Protein AF-A0AAE0H9Y0-F1 (afdb_monomer)

pLDDT: mean 72.0, std 21.95, range [26.39, 96.5]

Radius of gyration: 36.56 Å; Cα contacts (8 Å, |Δi|>4): 270; chains: 1; bounding box: 81×113×84 Å

Secondary structure (DSSP, 8-state):
------------------------PPPP--SS-PPPPPSS---EEE--TT--TT-EEEEEE-TTT--EEEEEEETTTEEEEEEEE---TTS---EEEE--S--TTS-S---EEEES---EEEEEEE-THHHHHHHHHHTTSTTSSSS---------TT-GGGG---B-HHHHHHTS--TT-HHHHHHHH-HHHHHHHHHHHHHHEEEEEETTEEEEEE-HHHHHHHHHHHHHHHHHTTTSS--HHHHIIIIITTSS----------S---------------------------HHHHHHHHHHHHHHHHHHHHHHSS-HHHHHHHTS--TTPPPGGGTSSPP-

Sequence (344 aa):
MARTRAKGAATAASKDDKKSATTATKSSTSIYTLSTESDNPPKLFILPKSASPAARIVTLQHPRHNKPTRFLVCPEAGFFEFTTVSPPKSTPRSWLVQSTTPNQDHGNNQSTQITQSPALHLATPYDPLFLLLPALYNNTTTTTTDAQQEQEQEEPPHQQNQKRMFLSLEDHLDNTPDPSRHLAELLATSSSTRQLVEARLAAVCGAVQAGDERMYRVDEAKLLGALLAKARAVVGGGAGRLPESMEERFVRKELEAPVLGVRVARGSGAVVVVEGEGAAAVRSNDFSRKRGGDEEQDERAEKRRKQEAEEKAKKANMSRGVKNLMKVNTSGMKKMSDFFKKKA

Nearest PDB structures (foldseek):
  3puf-assembly6_Q  TM=6.726E-01  e=1.512E-05  Homo sapiens
  7p6f-assembly2_CCC-2  TM=4.759E-01  e=1.661E+00  Streptomyces griseus

InterPro domains:
  IPR019024 Ribonuclease H2 subunit B, wHTH domain [PF09468] (130-330)
  IPR040456 Ribonuclease H2 subunit B [PTHR13383] (21-249)
  IPR040456 Ribonuclease H2 subunit B [cd09270] (44-341)
  IPR041195 Rnh202, triple barrel domain [PF17745] (46-127)

Mean predicted aligned error: 19.81 Å

Structure (mmCIF, N/CA/C/O backbone):
data_AF-A0AAE0H9Y0-F1
#
_entry.id   AF-A0AAE0H9Y0-F1
#
loop_
_atom_site.group_PDB
_atom_site.id
_atom_site.type_symbol
_atom_site.label_atom_id
_atom_site.label_alt_id
_atom_site.label_comp_id
_atom_site.label_asym_id
_atom_site.label_entity_id
_atom_site.label_seq_id
_atom_site.pdbx_PDB_ins_code
_atom_site.Cartn_x
_atom_site.Cartn_y
_atom_site.Cartn_z
_atom_site.occupancy
_atom_site.B_iso_or_equiv
_atom_site.auth_seq_id
_atom_site.auth_comp_id
_atom_site.auth_asym_id
_atom_site.auth_atom_id
_atom_site.pdbx_PDB_model_num
ATOM 1 N N . MET A 1 1 ? 49.158 -29.859 56.901 1.00 35.19 1 MET A N 1
ATOM 2 C CA . MET A 1 1 ? 49.111 -29.154 55.603 1.00 35.19 1 MET A CA 1
ATOM 3 C C . MET A 1 1 ? 48.145 -29.886 54.671 1.00 35.19 1 MET A C 1
ATOM 5 O O . MET A 1 1 ? 48.095 -31.101 54.764 1.00 35.19 1 MET A O 1
ATOM 9 N N . ALA A 1 2 ? 47.382 -29.110 53.878 1.00 37.31 2 ALA A N 1
ATOM 10 C CA . ALA A 1 2 ? 46.565 -29.413 52.673 1.00 37.31 2 ALA A CA 1
ATOM 11 C C . ALA A 1 2 ? 45.705 -30.707 52.651 1.00 37.31 2 ALA A C 1
ATOM 13 O O . ALA A 1 2 ? 46.245 -31.799 52.607 1.00 37.31 2 ALA A O 1
ATOM 14 N N . ARG A 1 3 ? 44.362 -30.701 52.771 1.00 40.28 3 ARG A N 1
ATOM 15 C CA . ARG A 1 3 ? 43.266 -30.205 51.885 1.00 40.28 3 ARG A CA 1
ATOM 16 C C . ARG A 1 3 ? 43.331 -30.672 50.418 1.00 40.28 3 ARG A C 1
ATOM 18 O O . ARG A 1 3 ? 44.150 -30.163 49.670 1.00 40.28 3 ARG A O 1
ATOM 25 N N . THR A 1 4 ? 42.352 -31.482 49.992 1.00 35.97 4 THR A N 1
ATOM 26 C CA . THR A 1 4 ? 41.412 -31.209 48.872 1.00 35.97 4 THR A CA 1
ATOM 27 C C . THR A 1 4 ? 40.242 -32.214 48.864 1.00 35.97 4 THR A C 1
ATOM 29 O O . THR A 1 4 ? 40.284 -33.246 49.521 1.00 35.97 4 THR A O 1
ATOM 32 N N . ARG A 1 5 ? 39.140 -31.805 48.224 1.00 34.91 5 ARG A N 1
ATOM 33 C CA . ARG A 1 5 ? 37.723 -32.113 48.492 1.00 34.91 5 ARG A CA 1
ATOM 34 C C . ARG A 1 5 ? 37.119 -33.064 47.445 1.00 34.91 5 ARG A C 1
ATOM 36 O O . ARG A 1 5 ? 37.419 -32.936 46.264 1.00 34.91 5 ARG A O 1
ATOM 43 N N . ALA A 1 6 ? 36.212 -33.938 47.889 1.00 32.91 6 ALA A N 1
ATOM 44 C CA . ALA A 1 6 ? 35.419 -34.864 47.075 1.00 32.91 6 ALA A CA 1
ATOM 45 C C . ALA A 1 6 ? 34.236 -34.194 46.337 1.00 32.91 6 ALA A C 1
ATOM 47 O O . ALA A 1 6 ? 33.694 -33.178 46.781 1.00 32.91 6 ALA A O 1
ATOM 48 N N . LYS A 1 7 ? 33.835 -34.816 45.220 1.00 32.91 7 LYS A N 1
ATOM 49 C CA . LYS A 1 7 ? 32.749 -34.452 44.294 1.00 32.91 7 LYS A CA 1
ATOM 50 C C . LYS A 1 7 ? 31.663 -35.542 44.336 1.00 32.91 7 LYS A C 1
ATOM 52 O O . LYS A 1 7 ? 31.993 -36.713 44.212 1.00 32.91 7 LYS A O 1
ATOM 57 N N . GLY A 1 8 ? 30.395 -35.153 44.450 1.00 27.33 8 GLY A N 1
ATOM 58 C CA . GLY A 1 8 ? 29.193 -35.975 44.212 1.00 27.33 8 GLY A CA 1
ATOM 59 C C . GLY A 1 8 ? 28.028 -35.007 43.943 1.00 27.33 8 GLY A C 1
ATOM 60 O O . GLY A 1 8 ? 27.959 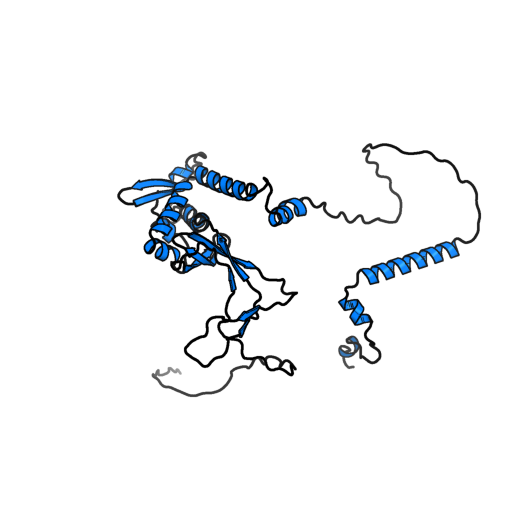-33.984 44.615 1.00 27.33 8 GLY A O 1
ATOM 61 N N . ALA A 1 9 ? 27.288 -35.048 42.832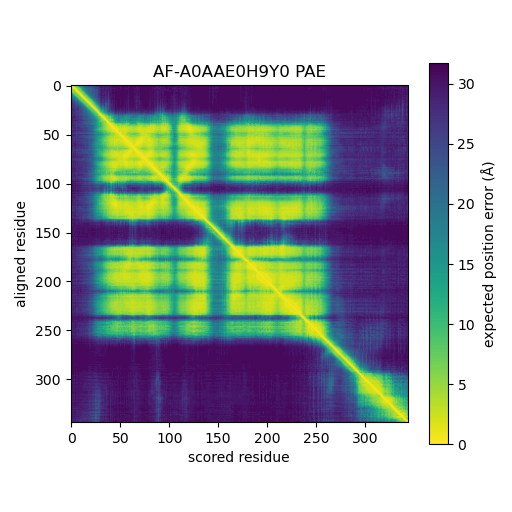 1.00 27.61 9 ALA A N 1
ATOM 62 C CA . ALA A 1 9 ? 26.438 -36.081 42.220 1.00 27.61 9 ALA A CA 1
ATOM 63 C C . ALA A 1 9 ? 24.954 -35.982 42.658 1.00 27.61 9 ALA A C 1
ATOM 65 O O . ALA A 1 9 ? 24.629 -36.216 43.812 1.00 27.61 9 ALA A O 1
ATOM 66 N N . ALA A 1 10 ? 24.122 -35.669 41.650 1.00 27.38 10 ALA A N 1
ATOM 67 C CA . ALA A 1 10 ? 22.729 -36.060 41.367 1.00 27.38 10 ALA A CA 1
ATOM 68 C C . ALA A 1 10 ? 21.514 -35.592 42.224 1.00 27.38 10 ALA A C 1
ATOM 70 O O . ALA A 1 10 ? 21.386 -35.901 43.399 1.00 27.38 10 ALA A O 1
ATOM 71 N N . THR A 1 11 ? 20.575 -34.943 41.503 1.00 28.14 11 THR A N 1
ATOM 72 C CA . THR A 1 11 ? 19.090 -35.084 41.476 1.00 28.14 11 THR A CA 1
ATOM 73 C C . THR A 1 11 ? 18.239 -35.028 42.759 1.00 28.14 11 THR A C 1
ATOM 75 O O . THR A 1 11 ? 18.335 -35.923 43.586 1.00 28.14 11 THR A O 1
ATOM 78 N N . ALA A 1 12 ? 17.259 -34.102 42.808 1.00 26.39 12 ALA A N 1
ATOM 79 C CA . ALA A 1 12 ? 15.796 -34.359 42.867 1.00 26.39 12 ALA A CA 1
ATOM 80 C C . ALA A 1 12 ? 14.971 -33.178 43.453 1.00 26.39 12 ALA A C 1
ATOM 82 O O . ALA A 1 12 ? 15.476 -32.314 44.158 1.00 26.39 12 ALA A O 1
ATOM 83 N N . ALA A 1 13 ? 13.688 -33.181 43.087 1.00 27.45 13 ALA A N 1
ATOM 84 C CA . ALA A 1 13 ? 12.577 -32.236 43.257 1.00 27.45 13 ALA A CA 1
ATOM 85 C C . ALA A 1 13 ? 12.242 -31.586 44.634 1.00 27.45 13 ALA A C 1
ATOM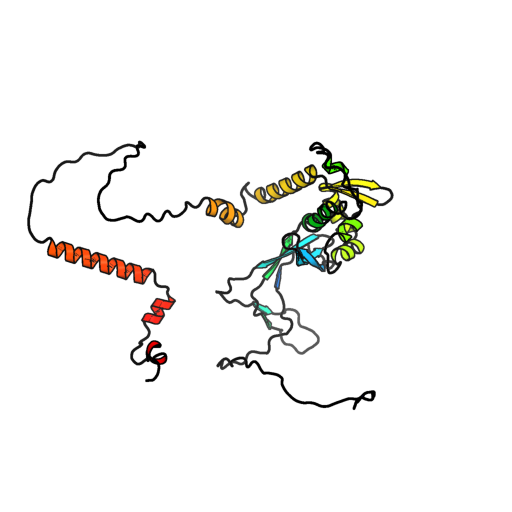 87 O O . ALA A 1 13 ? 12.378 -32.185 45.695 1.00 27.45 13 ALA A O 1
ATOM 88 N N . SER A 1 14 ? 11.538 -30.441 44.507 1.00 30.16 14 SER A N 1
ATOM 89 C CA . SER A 1 14 ? 10.408 -29.886 45.305 1.00 30.16 14 SER A CA 1
ATOM 90 C C . SER A 1 14 ? 10.638 -29.164 46.651 1.00 30.16 14 SER A C 1
ATOM 92 O O . SER A 1 14 ? 11.016 -29.787 47.636 1.00 30.16 14 SER A O 1
ATOM 94 N N . LYS A 1 15 ? 10.265 -27.868 46.724 1.00 29.11 15 LYS A N 1
ATOM 95 C CA . LYS A 1 15 ? 9.089 -27.328 47.461 1.00 29.11 15 LYS A CA 1
ATOM 96 C C . LYS A 1 15 ? 9.034 -25.787 47.471 1.00 29.11 15 LYS A C 1
ATOM 98 O O . LYS A 1 15 ? 10.061 -25.119 47.412 1.00 29.11 15 LYS A O 1
ATOM 103 N N . ASP A 1 16 ? 7.800 -25.291 47.523 1.00 27.95 16 ASP A N 1
ATOM 104 C CA . ASP A 1 16 ? 7.318 -23.908 47.616 1.00 27.95 16 ASP A CA 1
ATOM 105 C C . ASP A 1 16 ? 8.025 -23.001 48.639 1.00 27.95 16 ASP A C 1
ATOM 107 O O . ASP A 1 16 ? 8.349 -23.448 49.733 1.00 27.95 16 ASP A O 1
ATOM 111 N N . ASP A 1 17 ? 8.166 -21.706 48.313 1.00 30.22 17 ASP A N 1
ATOM 112 C CA . ASP A 1 17 ? 7.472 -20.623 49.038 1.00 30.22 17 ASP A CA 1
ATOM 113 C C . ASP A 1 17 ? 7.758 -19.218 48.441 1.00 30.22 17 ASP A C 1
ATOM 115 O O . ASP A 1 17 ? 8.868 -18.691 48.463 1.00 30.22 17 ASP A O 1
ATOM 119 N N . LYS A 1 18 ? 6.683 -18.579 47.961 1.00 32.09 18 LYS A N 1
ATOM 120 C CA . LYS A 1 18 ? 6.268 -17.216 48.348 1.00 32.09 18 LYS A CA 1
ATOM 121 C C . LYS A 1 18 ? 7.252 -16.042 48.159 1.00 32.09 18 LYS A C 1
ATOM 123 O O . LYS A 1 18 ? 7.850 -15.571 49.122 1.00 32.09 18 LYS A O 1
ATOM 128 N N . LYS A 1 19 ? 7.219 -15.400 46.977 1.00 29.69 19 LYS A N 1
ATOM 129 C CA . LYS A 1 19 ? 7.294 -13.919 46.858 1.00 29.69 19 LYS A CA 1
ATOM 130 C C . LYS A 1 19 ? 6.839 -13.393 45.484 1.00 29.69 19 LYS A C 1
ATOM 132 O O . LYS A 1 19 ? 7.639 -12.886 44.707 1.00 29.69 19 LYS A O 1
ATOM 137 N N . SER A 1 20 ? 5.540 -13.474 45.191 1.00 29.59 20 SER A N 1
ATOM 138 C CA . SER A 1 20 ? 4.939 -12.625 44.151 1.00 29.59 20 SER A CA 1
ATOM 139 C C . SER A 1 20 ? 4.633 -11.265 44.777 1.00 29.59 20 SER A C 1
ATOM 141 O O . SER A 1 20 ? 3.802 -11.162 45.679 1.00 29.59 20 SER A O 1
ATOM 143 N N . ALA A 1 21 ? 5.388 -10.242 44.376 1.00 32.53 21 ALA A N 1
ATOM 144 C CA . ALA A 1 21 ? 5.173 -8.869 44.800 1.00 32.53 21 ALA A CA 1
ATOM 145 C C . ALA A 1 21 ? 4.007 -8.279 44.001 1.00 32.53 21 ALA A C 1
ATOM 147 O O . ALA A 1 21 ? 4.124 -7.931 42.830 1.00 32.53 21 ALA A O 1
ATOM 148 N N . THR A 1 22 ? 2.875 -8.197 44.685 1.00 29.80 22 THR A N 1
ATOM 149 C CA . THR A 1 22 ? 1.636 -7.537 44.299 1.00 29.80 22 THR A CA 1
ATOM 150 C C . THR A 1 22 ? 1.875 -6.048 44.032 1.00 29.80 22 THR A C 1
ATOM 152 O O . THR A 1 22 ? 2.057 -5.268 44.968 1.00 29.80 22 THR A O 1
ATOM 155 N N . THR A 1 23 ? 1.822 -5.611 42.774 1.00 33.28 23 THR A N 1
ATOM 156 C CA . THR A 1 23 ? 1.628 -4.189 42.457 1.00 33.28 23 THR A CA 1
ATOM 157 C C . THR A 1 23 ? 0.134 -3.904 42.566 1.00 33.28 23 THR A C 1
ATOM 159 O O . THR A 1 23 ? -0.629 -4.123 41.630 1.00 33.28 23 THR A O 1
ATOM 162 N N . ALA A 1 24 ? -0.297 -3.498 43.759 1.00 34.88 24 ALA A N 1
ATOM 163 C CA . ALA A 1 24 ? -1.682 -3.165 44.060 1.00 34.88 24 ALA A CA 1
ATOM 164 C C . ALA A 1 24 ? -2.163 -1.979 43.206 1.00 34.88 24 ALA A C 1
ATOM 166 O O . ALA A 1 24 ? -1.744 -0.833 43.391 1.00 34.88 24 ALA A O 1
ATOM 167 N N . THR A 1 25 ? -3.068 -2.262 42.275 1.00 39.12 25 THR A N 1
ATOM 168 C CA . THR A 1 25 ? -3.852 -1.273 41.540 1.00 39.12 25 THR A CA 1
ATOM 169 C C . THR A 1 25 ? -4.815 -0.601 42.518 1.00 39.12 25 THR A C 1
ATOM 171 O O . THR A 1 25 ? -5.604 -1.267 43.185 1.00 39.12 25 THR A O 1
ATOM 174 N N . LYS A 1 26 ? -4.732 0.727 42.642 1.00 48.88 26 LYS A N 1
ATOM 175 C CA . LYS A 1 26 ? -5.645 1.529 43.469 1.00 48.88 26 LYS A CA 1
ATOM 176 C C . LYS A 1 26 ? -7.089 1.285 43.017 1.00 48.88 26 LYS A C 1
ATOM 178 O O . LYS A 1 26 ? -7.400 1.495 41.848 1.00 48.88 26 LYS A O 1
ATOM 183 N N . SER A 1 27 ? -7.949 0.859 43.939 1.00 49.50 27 SER A N 1
ATOM 184 C CA . SER A 1 27 ? -9.376 0.655 43.700 1.00 49.50 27 SER A CA 1
ATOM 185 C C . SER A 1 27 ? -10.064 1.988 43.389 1.00 49.50 27 SER A C 1
ATOM 187 O O . SER A 1 27 ? -9.980 2.949 44.156 1.00 49.50 27 SER A O 1
ATOM 189 N N . SER A 1 28 ? -10.737 2.068 42.241 1.00 54.22 28 SER A N 1
ATOM 190 C CA . SER A 1 28 ? -11.642 3.172 41.930 1.00 54.22 28 SER A CA 1
ATOM 191 C C . SER A 1 28 ? -12.909 3.038 42.771 1.00 54.22 28 SER A C 1
ATOM 193 O O . SER A 1 28 ? -13.524 1.976 42.805 1.00 54.22 28 SER A O 1
ATOM 195 N N . THR A 1 29 ? -13.339 4.118 43.419 1.00 60.84 29 THR A N 1
ATOM 196 C CA . THR A 1 29 ? -14.564 4.196 44.235 1.00 60.84 29 THR A CA 1
ATOM 197 C C . THR A 1 29 ? -15.844 4.256 43.386 1.00 60.84 29 THR A C 1
ATOM 199 O O . THR A 1 29 ? -16.752 5.034 43.678 1.00 60.84 29 THR A O 1
ATOM 202 N N . SER A 1 30 ? -15.919 3.509 42.282 1.00 71.44 30 SER A N 1
ATOM 203 C CA . SER A 1 30 ? -17.119 3.466 41.448 1.00 71.44 30 SER A CA 1
ATOM 204 C C . SER A 1 30 ? -18.155 2.539 42.081 1.00 71.44 30 SER A C 1
ATOM 206 O O . SER A 1 30 ? -17.872 1.379 42.357 1.00 71.44 30 SER A O 1
ATOM 208 N N . ILE A 1 31 ? -19.374 3.052 42.281 1.00 77.38 31 ILE A N 1
ATOM 209 C CA . ILE A 1 31 ? -20.542 2.276 42.751 1.00 77.38 31 ILE A CA 1
ATOM 210 C C . ILE A 1 31 ? -20.860 1.126 41.777 1.00 77.38 31 ILE A C 1
ATOM 212 O O . ILE A 1 31 ? -21.417 0.105 42.165 1.00 77.38 31 ILE A O 1
ATOM 216 N N . TYR A 1 32 ? -20.464 1.284 40.513 1.00 77.19 32 TYR A N 1
ATOM 217 C CA . TYR A 1 32 ? -20.628 0.292 39.463 1.00 77.19 32 TYR A CA 1
ATOM 218 C C . TYR A 1 32 ? -19.326 -0.478 39.241 1.00 77.19 32 TYR A C 1
ATOM 220 O O . TYR A 1 32 ? -18.278 0.110 38.957 1.00 77.19 32 TYR A O 1
ATOM 228 N N . THR A 1 33 ? -19.415 -1.800 39.345 1.00 77.25 33 THR A N 1
ATOM 229 C CA . THR A 1 33 ? -18.393 -2.751 38.912 1.00 77.25 33 THR A CA 1
ATOM 230 C C . THR A 1 33 ? -18.610 -3.049 37.434 1.00 77.25 33 THR A C 1
ATOM 232 O O . THR A 1 33 ? -19.640 -3.611 37.060 1.00 77.25 33 THR A O 1
ATOM 235 N N . LEU A 1 34 ? -17.667 -2.644 36.585 1.00 70.06 34 LEU A N 1
ATOM 236 C CA . LEU A 1 34 ? -17.683 -3.001 35.169 1.00 70.06 34 LEU A CA 1
ATOM 237 C C . LEU A 1 34 ? -17.346 -4.486 34.999 1.00 70.06 34 LEU A C 1
ATOM 239 O O . LEU A 1 34 ? -16.570 -5.046 35.776 1.00 70.06 34 LEU A O 1
ATOM 243 N N . SER A 1 35 ? -17.928 -5.114 33.978 1.00 72.50 35 SER A N 1
ATOM 244 C CA . SER A 1 35 ? -17.551 -6.464 33.560 1.00 72.50 35 SER A CA 1
ATOM 245 C C . SER A 1 35 ? -16.063 -6.516 33.212 1.00 72.50 35 SER A C 1
ATOM 247 O O . SER A 1 35 ? -15.496 -5.534 32.731 1.00 72.50 35 SER A O 1
ATOM 249 N N . THR A 1 36 ? -15.437 -7.667 33.454 1.00 72.31 36 THR A N 1
ATOM 250 C CA . THR A 1 36 ? -14.033 -7.902 33.105 1.00 72.31 36 THR A CA 1
ATOM 251 C C . THR A 1 36 ? -13.809 -7.650 31.618 1.00 72.31 36 THR A C 1
ATOM 253 O O . THR A 1 36 ? -14.582 -8.127 30.784 1.00 72.31 36 THR A O 1
ATOM 256 N N . GLU A 1 37 ? -12.764 -6.887 31.297 1.00 69.69 37 GLU A N 1
ATOM 257 C CA . GLU A 1 37 ? -12.371 -6.618 29.916 1.00 69.69 37 GLU A CA 1
ATOM 258 C C . GLU A 1 37 ? -12.129 -7.938 29.174 1.00 69.69 37 GLU A C 1
ATOM 260 O O . GLU A 1 37 ? -11.542 -8.873 29.714 1.00 69.69 37 GLU A O 1
ATOM 265 N N . SER A 1 38 ? -12.611 -8.031 27.935 1.00 77.81 38 SER A N 1
ATOM 266 C CA . SER A 1 38 ? -12.321 -9.184 27.084 1.00 77.81 38 SER A CA 1
ATOM 267 C C . SER A 1 38 ? -10.846 -9.168 26.677 1.00 77.81 38 SER A C 1
ATOM 269 O O . SER A 1 38 ? -10.390 -8.138 26.182 1.00 77.81 38 SER A O 1
ATOM 271 N N . ASP A 1 39 ? -10.150 -10.305 26.754 1.00 78.25 39 ASP A N 1
ATOM 272 C CA . ASP A 1 39 ? -8.734 -10.418 26.353 1.00 78.25 39 ASP A CA 1
ATOM 273 C C . ASP A 1 39 ? -8.478 -10.028 24.885 1.00 78.25 39 ASP A C 1
ATOM 275 O O . ASP A 1 39 ? -7.398 -9.558 24.532 1.00 78.25 39 ASP A O 1
ATOM 279 N N . ASN A 1 40 ? -9.483 -10.188 24.016 1.00 81.69 40 ASN A N 1
ATOM 280 C CA . ASN A 1 40 ? -9.424 -9.818 22.602 1.00 81.69 40 ASN A CA 1
ATOM 281 C C . ASN A 1 40 ? -10.678 -9.028 22.196 1.00 81.69 40 ASN A C 1
ATOM 283 O O . ASN A 1 40 ? -11.614 -9.608 21.641 1.00 81.69 40 ASN A O 1
ATOM 287 N N . PRO A 1 41 ? -10.731 -7.710 22.467 1.00 84.44 41 PRO A N 1
ATOM 288 C CA . PRO A 1 41 ? -11.875 -6.902 22.076 1.00 84.44 41 PRO A CA 1
ATOM 289 C C . PRO A 1 41 ? -11.965 -6.805 20.544 1.00 84.44 41 PRO A C 1
ATOM 291 O O . PRO A 1 41 ? -10.929 -6.792 19.862 1.00 84.44 41 PRO A O 1
ATOM 294 N N . PRO A 1 42 ? -13.182 -6.701 19.980 1.00 86.62 42 PRO A N 1
ATOM 295 C CA . PRO A 1 42 ? -13.366 -6.530 18.550 1.00 86.62 42 PRO A CA 1
ATOM 296 C C . PRO A 1 42 ? -12.662 -5.257 18.078 1.00 86.62 42 PRO A C 1
ATOM 298 O O . PRO A 1 42 ? -12.505 -4.283 18.812 1.00 86.62 42 PRO A O 1
ATOM 301 N N . LYS A 1 43 ? -12.218 -5.259 16.825 1.00 90.38 43 LYS A N 1
ATOM 302 C CA . LYS A 1 43 ? -11.615 -4.090 16.183 1.00 90.38 43 LYS A CA 1
ATOM 303 C C . LYS A 1 43 ? -12.475 -3.689 15.002 1.00 90.38 43 LYS A C 1
ATOM 305 O O . LYS A 1 43 ? -12.957 -4.548 14.268 1.00 90.38 43 LYS A O 1
ATOM 310 N N . LEU A 1 44 ? -12.652 -2.386 14.823 1.00 92.75 44 LEU A N 1
ATOM 311 C CA . LEU A 1 44 ? -13.471 -1.845 13.749 1.00 92.75 44 LEU A CA 1
ATOM 312 C C . LEU A 1 44 ? -12.613 -1.584 12.520 1.00 92.75 44 LEU A C 1
ATOM 314 O O . LEU A 1 44 ? -11.617 -0.858 12.590 1.00 92.75 44 LEU A O 1
ATOM 318 N N . PHE A 1 45 ? -13.030 -2.165 11.399 1.00 94.06 45 PHE A N 1
ATOM 319 C CA . PHE A 1 45 ? -12.371 -2.020 10.110 1.00 94.06 45 PHE A CA 1
ATOM 320 C C . PHE A 1 45 ? -13.336 -1.463 9.065 1.00 94.06 45 PHE A C 1
ATOM 322 O O . PHE A 1 45 ? -14.479 -1.903 8.972 1.00 94.06 45 PHE A O 1
ATOM 329 N N . ILE A 1 46 ? -12.853 -0.534 8.242 1.00 95.12 46 ILE A N 1
ATOM 330 C CA . ILE A 1 46 ? -13.482 -0.150 6.978 1.00 95.12 46 ILE A CA 1
ATOM 331 C C . ILE A 1 46 ? -12.680 -0.816 5.868 1.00 95.12 46 ILE A C 1
ATOM 333 O O . ILE A 1 46 ? -11.519 -0.471 5.640 1.00 95.12 46 ILE A O 1
ATOM 337 N N . LEU A 1 47 ? -13.304 -1.786 5.203 1.00 94.81 47 LEU A N 1
ATOM 338 C CA . LEU A 1 47 ? -12.714 -2.529 4.095 1.00 94.81 47 LEU A CA 1
ATOM 339 C C . LEU A 1 47 ? -13.226 -1.980 2.753 1.00 94.81 47 LEU A C 1
ATOM 341 O O . LEU A 1 47 ? -14.355 -1.481 2.687 1.00 94.81 47 LEU A O 1
ATOM 345 N N . PRO A 1 48 ? -12.428 -2.056 1.675 1.00 93.56 48 PRO A N 1
ATOM 346 C CA . PRO A 1 48 ? -12.884 -1.662 0.352 1.00 93.56 48 PRO A CA 1
ATOM 347 C C . PRO A 1 48 ? -14.011 -2.591 -0.111 1.00 93.56 48 PRO A C 1
ATOM 349 O O . PRO A 1 48 ? -13.971 -3.798 0.119 1.00 93.56 48 PRO A O 1
ATOM 352 N N . LYS A 1 49 ? -15.003 -2.040 -0.820 1.00 93.06 49 LYS A N 1
ATOM 353 C CA . LYS A 1 49 ? -16.124 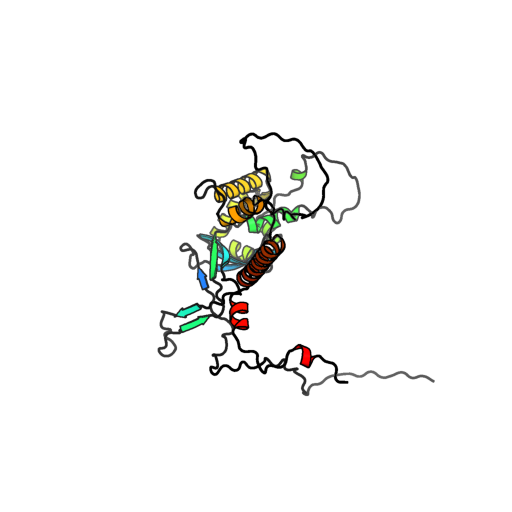-2.824 -1.377 1.00 93.06 49 LYS A CA 1
ATOM 354 C C . LYS A 1 49 ? -15.674 -3.874 -2.397 1.00 93.06 49 LYS A C 1
ATOM 356 O O . LYS A 1 49 ? -16.398 -4.825 -2.645 1.00 93.06 49 LYS A O 1
ATOM 361 N N . SER A 1 50 ? -14.498 -3.677 -2.985 1.00 90.56 50 SER A N 1
ATOM 362 C CA . SER A 1 50 ? -13.858 -4.607 -3.911 1.00 90.56 50 SER A CA 1
ATOM 363 C C . SER A 1 50 ? -13.096 -5.742 -3.215 1.00 90.56 50 SER A C 1
ATOM 365 O O . SER A 1 50 ? -12.552 -6.598 -3.904 1.00 90.56 50 SER A O 1
ATOM 367 N N . ALA A 1 51 ? -13.010 -5.775 -1.877 1.00 91.25 51 ALA A N 1
ATOM 368 C CA . ALA A 1 51 ? -12.361 -6.881 -1.176 1.00 91.25 51 ALA A CA 1
ATOM 369 C C . ALA A 1 51 ? -13.119 -8.194 -1.413 1.00 91.25 51 ALA A C 1
ATOM 371 O O . ALA A 1 51 ? -14.301 -8.304 -1.087 1.00 91.25 51 ALA A O 1
ATOM 372 N N . SER A 1 52 ? -12.419 -9.201 -1.935 1.00 92.12 52 SER A N 1
ATOM 373 C CA . SER A 1 52 ? -12.967 -10.541 -2.125 1.00 92.12 52 SER A CA 1
ATOM 374 C C . SER A 1 52 ? -12.831 -11.385 -0.845 1.00 92.12 52 SER A C 1
ATOM 376 O O . SER A 1 52 ? -12.011 -11.071 0.025 1.00 92.12 52 SER A O 1
ATOM 378 N N . PRO A 1 53 ? -13.573 -12.502 -0.711 1.00 91.75 53 PRO A N 1
ATOM 379 C CA . PRO A 1 53 ? -13.429 -13.432 0.420 1.00 91.75 53 PRO A CA 1
ATOM 380 C C . PRO A 1 53 ? -12.032 -14.073 0.528 1.00 91.75 53 PRO A C 1
ATOM 382 O O . PRO A 1 53 ? -11.635 -14.575 1.585 1.00 91.75 53 PRO A O 1
ATOM 385 N N . ALA A 1 54 ? -11.267 -14.054 -0.567 1.00 90.88 54 ALA A N 1
ATOM 386 C CA . ALA A 1 54 ? -9.884 -14.514 -0.608 1.00 90.88 54 ALA A CA 1
ATOM 387 C C . ALA A 1 54 ? -8.894 -13.492 -0.021 1.00 90.88 54 ALA A C 1
ATOM 389 O O . ALA A 1 54 ? -7.715 -13.810 0.116 1.00 90.88 54 ALA A O 1
ATOM 390 N N . ALA A 1 55 ? -9.343 -12.287 0.351 1.00 93.81 55 ALA A N 1
ATOM 391 C CA . ALA A 1 55 ? -8.478 -11.292 0.965 1.00 93.81 55 ALA A CA 1
ATOM 392 C C . ALA A 1 55 ? -7.921 -11.782 2.311 1.00 93.81 55 ALA A C 1
ATOM 394 O O . ALA A 1 55 ? -8.612 -12.424 3.112 1.00 93.81 55 ALA A O 1
ATOM 395 N N . ARG A 1 56 ? -6.646 -11.487 2.568 1.00 93.56 56 ARG A N 1
ATOM 396 C CA . ARG A 1 56 ? -5.933 -11.890 3.784 1.00 93.56 56 ARG A CA 1
ATOM 397 C C . ARG A 1 56 ? -5.266 -10.690 4.432 1.00 93.56 56 ARG A C 1
ATOM 399 O O . ARG A 1 56 ? -4.769 -9.795 3.752 1.00 93.56 56 ARG A O 1
ATOM 406 N N . ILE A 1 57 ? -5.264 -10.681 5.762 1.00 94.25 57 ILE A N 1
ATOM 407 C CA . ILE A 1 57 ? -4.476 -9.725 6.536 1.00 94.25 57 ILE A CA 1
ATOM 408 C C . ILE A 1 57 ? -3.099 -10.340 6.741 1.00 94.25 57 ILE A C 1
ATOM 410 O O . ILE A 1 57 ? -2.970 -11.350 7.429 1.00 94.25 57 ILE A O 1
ATOM 414 N N . VAL A 1 58 ? -2.085 -9.715 6.160 1.00 93.25 58 VAL A N 1
ATOM 415 C CA . VAL A 1 58 ? -0.691 -10.154 6.235 1.00 93.25 58 VAL A CA 1
ATOM 416 C C . VAL A 1 58 ? 0.122 -9.153 7.035 1.00 93.25 58 VAL A C 1
ATOM 418 O O . VAL A 1 58 ? -0.157 -7.955 7.036 1.00 93.25 58 VAL A O 1
ATOM 421 N N . THR A 1 59 ? 1.129 -9.644 7.745 1.00 92.94 59 THR A N 1
ATOM 422 C CA . THR A 1 59 ? 2.116 -8.781 8.404 1.00 92.94 59 THR A CA 1
ATOM 423 C C . THR A 1 59 ? 3.315 -8.646 7.484 1.00 92.94 59 THR A C 1
ATOM 425 O O . THR A 1 59 ? 3.876 -9.667 7.120 1.00 92.94 59 THR A O 1
ATOM 428 N N . LEU A 1 60 ? 3.679 -7.422 7.110 1.00 91.69 60 LEU A N 1
ATOM 429 C CA . LEU A 1 60 ? 4.806 -7.105 6.232 1.00 91.69 60 LEU A CA 1
ATOM 430 C C . LEU A 1 60 ? 5.667 -6.008 6.857 1.00 91.69 60 LEU A C 1
ATOM 432 O O . LEU A 1 60 ? 5.207 -5.236 7.708 1.00 91.69 60 LEU A O 1
ATOM 436 N N . GLN A 1 61 ? 6.914 -5.903 6.411 1.00 91.00 61 GLN A N 1
ATOM 437 C CA . GLN A 1 61 ? 7.770 -4.781 6.771 1.00 91.00 61 GLN A CA 1
ATOM 438 C C . GLN A 1 61 ? 7.271 -3.474 6.154 1.00 91.00 61 GLN A C 1
ATOM 440 O O . GLN A 1 61 ? 7.060 -3.384 4.947 1.00 91.00 61 GLN A O 1
ATOM 445 N N . HIS A 1 62 ? 7.120 -2.433 6.969 1.00 90.94 62 HIS A N 1
ATOM 446 C CA . HIS A 1 62 ? 6.788 -1.116 6.452 1.00 90.94 62 HIS A CA 1
ATOM 447 C C . HIS A 1 62 ? 8.030 -0.417 5.871 1.00 90.94 62 HIS A C 1
ATOM 449 O O . HIS A 1 62 ? 8.987 -0.149 6.611 1.00 90.94 62 HIS A O 1
ATOM 455 N N . PRO A 1 63 ? 7.992 0.043 4.611 1.00 89.00 63 PRO A N 1
ATOM 456 C CA . PRO A 1 63 ? 9.193 0.487 3.903 1.00 89.00 63 PRO A CA 1
ATOM 457 C C . PRO A 1 63 ? 9.820 1.764 4.472 1.00 89.00 63 PRO A C 1
ATOM 459 O O . PRO A 1 63 ? 11.020 1.972 4.358 1.00 89.00 63 PRO A O 1
ATOM 462 N N . ARG A 1 64 ? 9.030 2.629 5.122 1.00 88.38 64 ARG A N 1
ATOM 463 C CA . ARG A 1 64 ? 9.542 3.889 5.697 1.00 88.38 64 ARG A CA 1
ATOM 464 C C . ARG A 1 64 ? 10.181 3.778 7.078 1.00 88.38 64 ARG A C 1
ATOM 466 O O . ARG A 1 64 ? 10.996 4.621 7.423 1.00 88.38 64 ARG A O 1
ATOM 473 N N . HIS A 1 65 ? 9.730 2.848 7.914 1.00 88.00 65 HIS A N 1
ATOM 474 C CA . HIS A 1 65 ? 10.104 2.833 9.335 1.00 88.00 65 HIS A CA 1
ATOM 475 C C . HIS A 1 65 ? 10.627 1.484 9.805 1.00 88.00 65 HIS A C 1
ATOM 477 O O . HIS A 1 65 ? 10.921 1.334 10.988 1.00 88.00 65 HIS A O 1
ATOM 483 N N . ASN A 1 66 ? 10.725 0.514 8.896 1.00 85.81 66 ASN A N 1
ATOM 484 C CA . ASN A 1 66 ? 11.284 -0.797 9.146 1.00 85.81 66 ASN A CA 1
ATOM 485 C C . ASN A 1 66 ? 10.653 -1.472 10.391 1.00 85.81 66 ASN A C 1
ATOM 487 O O . ASN A 1 66 ? 11.363 -2.045 11.217 1.00 85.81 66 ASN A O 1
ATOM 491 N N . LYS A 1 67 ? 9.317 -1.411 10.542 1.00 89.50 67 LYS A N 1
ATOM 492 C CA . LYS A 1 67 ? 8.584 -2.174 11.574 1.00 89.50 67 LYS A CA 1
ATOM 493 C C . LYS A 1 67 ? 7.536 -3.093 10.938 1.00 89.50 67 LYS A C 1
ATOM 495 O O . LYS A 1 67 ? 6.897 -2.661 9.975 1.00 89.50 67 LYS A O 1
ATOM 500 N N . PRO A 1 68 ? 7.282 -4.285 11.512 1.00 92.06 68 PRO A N 1
ATOM 501 C CA . PRO A 1 68 ? 6.186 -5.151 11.088 1.00 92.06 68 PRO A CA 1
ATOM 502 C C . PRO A 1 68 ? 4.837 -4.434 11.213 1.00 92.06 68 PRO A C 1
ATOM 504 O O . PRO A 1 68 ? 4.488 -3.912 12.274 1.00 92.06 68 PRO A O 1
ATOM 507 N N . THR A 1 69 ? 4.076 -4.409 10.126 1.00 92.56 69 THR A N 1
ATOM 508 C CA . THR A 1 69 ? 2.774 -3.739 10.018 1.00 92.56 69 THR A CA 1
ATOM 509 C C . THR A 1 69 ? 1.789 -4.611 9.264 1.00 92.56 69 THR A C 1
ATOM 511 O O . THR A 1 69 ? 2.177 -5.434 8.442 1.00 92.56 69 THR A O 1
ATOM 514 N N . ARG A 1 70 ? 0.500 -4.467 9.577 1.00 93.38 70 ARG A N 1
ATOM 515 C CA . ARG A 1 70 ? -0.552 -5.255 8.934 1.00 93.38 70 ARG A CA 1
ATOM 516 C C . ARG A 1 70 ? -1.016 -4.563 7.656 1.00 93.38 70 ARG A C 1
ATOM 518 O O . ARG A 1 70 ? -1.333 -3.377 7.688 1.00 93.38 70 ARG A O 1
ATOM 525 N N . PHE A 1 71 ? -1.121 -5.335 6.586 1.00 94.81 71 PHE A N 1
ATOM 526 C CA . PHE A 1 71 ? -1.717 -4.957 5.310 1.00 94.81 71 PHE A CA 1
ATOM 527 C C . PHE A 1 71 ? -2.873 -5.903 5.005 1.00 94.81 71 PHE A C 1
ATOM 529 O O . PHE A 1 71 ? -2.883 -7.049 5.452 1.00 94.81 71 PHE A O 1
ATOM 536 N N . LEU A 1 72 ? -3.845 -5.429 4.238 1.00 96.19 72 LEU A N 1
ATOM 537 C CA . LEU A 1 72 ? -4.860 -6.269 3.623 1.00 96.19 72 LEU A CA 1
ATOM 538 C C . LEU A 1 72 ? -4.454 -6.500 2.171 1.00 96.19 72 LEU A C 1
ATOM 540 O O . LEU A 1 72 ? -4.281 -5.547 1.417 1.00 96.19 72 LEU A O 1
ATOM 544 N N . VAL A 1 73 ? -4.317 -7.759 1.777 1.00 95.44 73 VAL A N 1
ATOM 545 C CA . VAL A 1 73 ? -3.988 -8.133 0.402 1.00 95.44 73 VAL A CA 1
ATOM 546 C C . VAL A 1 73 ? -5.140 -8.933 -0.170 1.00 95.44 73 VAL A C 1
ATOM 548 O O . VAL A 1 73 ? -5.560 -9.940 0.399 1.00 95.44 73 VAL A O 1
ATOM 551 N N . CYS A 1 74 ? -5.672 -8.451 -1.285 1.00 94.62 74 CYS A N 1
ATOM 552 C CA . CYS A 1 74 ? -6.746 -9.074 -2.034 1.00 94.62 74 CYS A CA 1
ATOM 553 C C . CYS A 1 74 ? -6.209 -9.478 -3.415 1.00 94.62 74 CYS A C 1
ATOM 555 O O . CYS A 1 74 ? -5.730 -8.598 -4.131 1.00 94.62 74 CYS A O 1
ATOM 557 N N . PRO A 1 75 ? -6.321 -10.753 -3.832 1.00 91.44 75 PRO A N 1
ATOM 558 C CA . PRO A 1 75 ? -5.841 -11.189 -5.147 1.00 91.44 75 PRO A CA 1
ATOM 559 C C . PRO A 1 75 ? -6.475 -10.450 -6.333 1.00 91.44 75 PRO A C 1
ATOM 561 O O . PRO A 1 75 ? -5.857 -10.341 -7.388 1.00 91.44 75 PRO A O 1
ATOM 564 N N . GLU A 1 76 ? -7.697 -9.943 -6.160 1.00 91.06 76 GLU A N 1
ATOM 565 C CA . GLU A 1 76 ? -8.455 -9.238 -7.202 1.00 91.06 76 GLU A CA 1
ATOM 566 C C . GLU A 1 76 ? -8.348 -7.713 -7.071 1.00 91.06 76 GLU A C 1
ATOM 568 O O . GLU A 1 76 ? -8.207 -7.006 -8.064 1.00 91.06 76 GLU A O 1
ATOM 573 N N . ALA A 1 77 ? -8.402 -7.190 -5.842 1.00 91.56 77 ALA A N 1
ATOM 574 C CA . ALA A 1 77 ? -8.450 -5.747 -5.594 1.00 91.56 77 ALA A CA 1
ATOM 575 C C . ALA A 1 77 ? -7.082 -5.109 -5.305 1.00 91.56 77 ALA A C 1
ATOM 577 O O . ALA A 1 77 ? -6.976 -3.884 -5.283 1.00 91.56 77 ALA A O 1
ATOM 578 N N . GLY A 1 78 ? -6.042 -5.916 -5.085 1.00 93.62 78 GLY A N 1
ATOM 579 C CA . GLY A 1 78 ? -4.679 -5.462 -4.826 1.00 93.62 78 GLY A CA 1
ATOM 580 C C . GLY A 1 78 ? -4.346 -5.285 -3.342 1.00 93.62 78 GLY A C 1
ATOM 581 O O . GLY A 1 78 ? -4.877 -5.973 -2.468 1.00 93.62 78 GLY A O 1
ATOM 582 N N . PHE A 1 79 ? -3.407 -4.380 -3.068 1.00 95.75 79 PHE A N 1
ATOM 583 C CA . PHE A 1 79 ? -2.838 -4.155 -1.740 1.00 95.75 79 PHE A CA 1
ATOM 584 C C . PHE A 1 79 ? -3.495 -2.958 -1.060 1.00 95.75 79 PHE A C 1
ATOM 586 O O . PHE A 1 79 ? -3.757 -1.934 -1.690 1.00 95.75 79 PHE A O 1
ATOM 593 N N . PHE A 1 80 ? -3.705 -3.071 0.248 1.00 96.50 80 PHE A N 1
ATOM 594 C CA . PHE A 1 80 ? -4.251 -2.011 1.078 1.00 96.50 80 PHE A CA 1
ATOM 595 C C . PHE A 1 80 ? -3.468 -1.912 2.388 1.00 96.50 80 PHE A C 1
ATOM 597 O O . PHE A 1 80 ? -3.208 -2.917 3.053 1.00 96.50 80 PHE A O 1
ATOM 604 N N . GLU A 1 81 ? -3.104 -0.698 2.782 1.00 95.62 81 GLU A N 1
ATOM 605 C CA . GLU A 1 81 ? -2.506 -0.421 4.087 1.00 95.62 81 GLU A CA 1
ATOM 606 C C . GLU A 1 81 ? -3.597 -0.097 5.111 1.00 95.62 81 GLU A C 1
ATOM 608 O O . GLU A 1 81 ? -4.622 0.494 4.771 1.00 95.62 81 GLU A O 1
ATOM 613 N N . PHE A 1 82 ? -3.388 -0.469 6.376 1.00 95.94 82 PHE A N 1
ATOM 614 C CA . PHE A 1 82 ? -4.298 -0.069 7.445 1.00 95.94 82 PHE A CA 1
ATOM 615 C C . PHE A 1 82 ? -3.871 1.265 8.054 1.00 95.94 82 PHE A C 1
ATOM 617 O O . PHE A 1 82 ? -2.931 1.335 8.847 1.00 95.94 82 PHE A O 1
ATOM 624 N N . THR A 1 83 ? -4.619 2.322 7.755 1.00 93.38 83 THR A N 1
ATOM 625 C CA . THR A 1 83 ? -4.500 3.608 8.447 1.00 93.38 83 THR A CA 1
ATOM 626 C C . THR A 1 83 ? -5.441 3.633 9.646 1.00 93.38 83 THR A C 1
ATOM 628 O O . THR A 1 83 ? -6.571 3.163 9.583 1.00 93.38 83 THR A O 1
ATOM 631 N N . THR A 1 84 ? -4.975 4.133 10.790 1.00 93.25 84 THR A N 1
ATOM 632 C CA . THR A 1 84 ? -5.797 4.186 12.009 1.00 93.25 84 THR A CA 1
ATOM 633 C C . THR A 1 84 ? -6.237 5.614 12.272 1.00 93.25 84 THR A C 1
ATOM 635 O O . THR A 1 84 ? -5.402 6.498 12.450 1.00 93.25 84 THR A O 1
ATOM 638 N N . VAL A 1 85 ? -7.547 5.828 12.342 1.00 91.56 85 VAL A N 1
ATOM 639 C CA . VAL A 1 85 ? -8.152 7.088 12.768 1.00 91.56 85 VAL A CA 1
ATOM 640 C C . VAL A 1 85 ? -8.630 6.918 14.201 1.00 91.56 85 VAL A C 1
ATOM 642 O O . VAL A 1 85 ? -9.412 6.025 14.520 1.00 91.56 85 VAL A O 1
ATOM 645 N N . SER A 1 86 ? -8.151 7.786 15.083 1.00 89.81 86 SER A N 1
ATOM 646 C CA . SER A 1 86 ? -8.593 7.833 16.472 1.00 89.81 86 SER A CA 1
ATOM 647 C C . SER A 1 86 ? -8.719 9.284 16.928 1.00 89.81 86 SER A C 1
ATOM 649 O O . SER A 1 86 ? -7.855 10.095 16.581 1.00 89.81 86 SER A O 1
ATOM 651 N N . PRO A 1 87 ? -9.741 9.625 17.730 1.00 87.75 87 PRO A N 1
ATOM 652 C CA . PRO A 1 87 ? -9.833 10.938 18.353 1.00 87.75 87 PRO A CA 1
ATOM 653 C C . PRO A 1 87 ? -8.604 11.211 19.239 1.00 87.75 87 PRO A C 1
ATOM 655 O O . PRO A 1 87 ? -7.962 10.270 19.722 1.00 87.75 87 PRO A O 1
ATOM 658 N N . PRO A 1 88 ? -8.278 12.488 19.506 1.00 86.88 88 PRO A N 1
ATOM 659 C CA . PRO A 1 88 ? -7.230 12.835 20.455 1.00 86.88 88 PRO A CA 1
ATOM 660 C C . PRO A 1 88 ? -7.487 12.192 21.819 1.00 86.88 88 PRO A C 1
ATOM 662 O O . PRO A 1 88 ? -8.621 12.171 22.293 1.00 86.88 88 PRO A O 1
ATOM 665 N N . LYS A 1 89 ? -6.423 11.762 22.511 1.00 85.69 89 LYS A N 1
ATOM 666 C CA . LYS A 1 89 ? -6.518 11.169 23.863 1.00 85.69 89 LYS A CA 1
ATOM 667 C C . LYS A 1 89 ? -7.210 12.085 24.888 1.00 85.69 89 LYS A C 1
ATOM 669 O O . LYS A 1 89 ? -7.716 11.601 25.891 1.00 85.69 89 LYS A O 1
ATOM 674 N N . SER A 1 90 ? -7.248 13.396 24.626 1.00 88.38 90 SER A N 1
ATOM 675 C CA . SER A 1 90 ? -7.970 14.389 25.434 1.00 88.38 90 SER A CA 1
ATOM 676 C C . SER A 1 90 ? -9.498 14.267 25.353 1.00 88.38 90 SER A C 1
ATOM 678 O O . SER A 1 90 ? -10.190 14.855 26.182 1.00 88.38 90 SER A O 1
ATOM 680 N N . THR A 1 91 ? -10.036 13.564 24.356 1.00 88.75 91 THR A N 1
ATOM 681 C CA . THR A 1 91 ? -11.474 13.369 24.156 1.00 88.75 91 THR A CA 1
ATOM 682 C C . THR A 1 91 ? -11.750 11.867 24.091 1.00 88.75 91 THR A C 1
ATOM 684 O O . THR A 1 91 ? -11.750 11.295 22.997 1.00 88.75 91 THR A O 1
ATOM 687 N N . PRO A 1 92 ? -11.941 11.203 25.247 1.00 81.19 92 PRO A N 1
ATOM 688 C CA . PRO A 1 92 ? -12.178 9.767 25.281 1.00 81.19 92 PRO A CA 1
ATOM 689 C C . PRO A 1 92 ? -13.472 9.435 24.532 1.00 81.19 92 PRO A C 1
ATOM 691 O O . PRO A 1 92 ? -14.501 10.083 24.721 1.00 81.19 92 PRO A O 1
ATOM 694 N N . ARG A 1 93 ? -13.405 8.429 23.662 1.00 88.12 93 ARG A N 1
ATOM 695 C CA . ARG A 1 93 ? -14.552 7.867 22.943 1.00 88.12 93 ARG A CA 1
ATOM 696 C C . ARG A 1 93 ? -14.469 6.347 23.013 1.00 88.12 93 ARG A C 1
ATOM 698 O O . ARG A 1 93 ? -13.382 5.804 23.183 1.00 88.12 93 ARG A O 1
ATOM 705 N N . SER A 1 94 ? -15.609 5.695 22.855 1.00 90.25 94 SER A N 1
ATOM 706 C CA . SER A 1 94 ? -15.761 4.243 22.788 1.00 90.25 94 SER A CA 1
ATOM 707 C C . SER A 1 94 ? -16.810 3.898 21.731 1.00 90.25 94 SER A C 1
ATOM 709 O O . SER A 1 94 ? -17.535 4.777 21.257 1.00 90.25 94 SER A O 1
ATOM 711 N N . TRP A 1 95 ? -16.883 2.624 21.360 1.00 90.94 95 TRP A N 1
ATOM 712 C CA . TRP A 1 95 ? -17.865 2.108 20.411 1.00 90.94 95 TRP A CA 1
ATOM 713 C C . TRP A 1 95 ? -18.816 1.133 21.094 1.00 90.94 95 TRP A C 1
ATOM 715 O O . TRP A 1 95 ? -18.367 0.250 21.822 1.00 90.94 95 TRP A O 1
ATOM 725 N N . LEU A 1 96 ? -20.113 1.261 20.823 1.00 90.19 96 LEU A N 1
ATOM 726 C CA . LEU A 1 96 ? -21.109 0.234 21.118 1.00 90.19 96 LEU A CA 1
ATOM 727 C C . LEU A 1 96 ? -21.347 -0.562 19.834 1.00 90.19 96 LEU A C 1
ATOM 729 O O . LEU A 1 96 ? -21.786 -0.002 18.832 1.00 90.19 96 LEU A O 1
ATOM 733 N N . VAL A 1 97 ? -21.025 -1.850 19.859 1.00 88.00 97 VAL A N 1
ATOM 734 C CA . VAL A 1 97 ? -21.164 -2.765 18.728 1.00 88.00 97 VAL A CA 1
ATOM 735 C C . VAL A 1 97 ? -22.295 -3.730 19.038 1.00 88.00 97 VAL A C 1
ATOM 737 O O . VAL A 1 97 ? -22.297 -4.384 20.077 1.00 88.00 97 VAL A O 1
ATOM 740 N N . GLN A 1 98 ? -23.263 -3.822 18.138 1.00 86.75 98 GLN A N 1
ATOM 741 C CA . GLN A 1 98 ? -24.382 -4.746 18.251 1.00 86.75 98 GLN A CA 1
ATOM 742 C C . GLN A 1 98 ? -24.287 -5.757 17.117 1.00 86.75 98 GLN A C 1
ATOM 744 O O . GLN A 1 98 ? -24.255 -5.375 15.947 1.00 86.75 98 GLN A O 1
ATOM 749 N N . SER A 1 99 ? -24.231 -7.043 17.462 1.00 78.56 99 SER A N 1
ATOM 750 C CA . SER A 1 99 ? -24.345 -8.101 16.460 1.00 78.56 99 SER A CA 1
ATOM 751 C C . SER A 1 99 ? -25.808 -8.265 16.055 1.00 78.56 99 SER A C 1
ATOM 753 O O . SER A 1 99 ? -26.676 -8.444 16.910 1.00 78.56 99 SER A O 1
ATOM 755 N N . THR A 1 100 ? -26.089 -8.185 14.756 1.00 71.69 100 THR A N 1
ATOM 756 C CA . THR A 1 100 ? -27.431 -8.398 14.194 1.00 71.69 100 THR A CA 1
ATOM 757 C C . THR A 1 100 ? -27.692 -9.857 13.830 1.00 71.69 100 THR A C 1
ATOM 759 O O . THR A 1 100 ? -28.841 -10.224 13.594 1.00 71.69 100 THR A O 1
ATOM 762 N N . THR A 1 101 ? -26.659 -10.705 13.798 1.00 64.62 101 THR A N 1
ATOM 763 C CA . THR A 1 101 ? -26.815 -12.138 13.543 1.00 64.62 101 THR A CA 1
ATOM 764 C C . THR A 1 101 ? -27.141 -12.855 14.854 1.00 64.62 101 THR A C 1
ATOM 766 O O . THR A 1 101 ? -26.312 -12.825 15.770 1.00 64.62 101 THR A O 1
ATOM 769 N N . PRO A 1 102 ? -28.310 -13.508 14.982 1.00 54.78 102 PRO A N 1
ATOM 770 C CA . PRO A 1 102 ? -28.588 -14.352 16.133 1.00 54.78 102 PRO A CA 1
ATOM 771 C C . PRO A 1 102 ? -27.627 -15.544 16.088 1.00 54.78 102 PRO A C 1
ATOM 773 O O . PRO A 1 102 ? -27.701 -16.371 15.182 1.00 54.78 102 PRO A O 1
ATOM 776 N N . ASN A 1 103 ? -26.694 -15.618 17.038 1.00 53.34 103 ASN A N 1
ATOM 777 C CA . ASN A 1 103 ? -25.887 -16.821 17.229 1.00 53.34 103 ASN A CA 1
ATOM 778 C C . ASN A 1 103 ? -26.845 -17.972 17.576 1.00 53.34 103 ASN A C 1
ATOM 780 O O . ASN A 1 103 ? -27.542 -17.895 18.588 1.00 53.34 103 ASN A O 1
ATOM 784 N N . GLN A 1 104 ? -26.907 -19.007 16.734 1.00 52.28 104 GLN A N 1
ATOM 785 C CA . GLN A 1 104 ? -27.844 -20.126 16.903 1.00 52.28 104 GLN A CA 1
ATOM 786 C C . GLN A 1 104 ? -27.518 -21.044 18.093 1.00 52.28 104 GLN A C 1
ATOM 788 O O . GLN A 1 104 ? -28.382 -21.823 18.480 1.00 52.28 104 GLN A O 1
ATOM 793 N N . ASP A 1 105 ? -26.350 -20.913 18.729 1.00 53.16 105 ASP A N 1
ATOM 794 C CA . ASP A 1 105 ? -25.890 -21.936 19.679 1.00 53.16 105 ASP A CA 1
ATOM 795 C C . ASP A 1 105 ? -26.007 -21.593 21.168 1.00 53.16 105 ASP A C 1
ATOM 797 O O . ASP A 1 105 ? -25.875 -22.489 21.995 1.00 53.16 105 ASP A O 1
ATOM 801 N N . HIS A 1 106 ? -26.350 -20.364 21.566 1.00 51.50 106 HIS A N 1
ATOM 802 C CA . HIS A 1 106 ? -26.636 -20.080 22.978 1.00 51.50 106 HIS A CA 1
ATOM 803 C C . HIS A 1 106 ? -27.724 -19.014 23.142 1.00 51.50 106 HIS A C 1
ATOM 805 O O . HIS A 1 106 ? -27.562 -17.877 22.714 1.00 51.50 106 HIS A O 1
ATOM 811 N N . GLY A 1 107 ? -28.826 -19.424 23.781 1.00 45.53 107 GLY A N 1
ATOM 812 C CA . GLY A 1 107 ? -29.950 -18.633 24.299 1.00 45.53 107 GLY A CA 1
ATOM 813 C C . GLY A 1 107 ? -30.001 -17.142 23.951 1.00 45.53 107 GLY A C 1
ATOM 814 O O . GLY A 1 107 ? -29.322 -16.336 24.577 1.00 45.53 107 GLY A O 1
ATOM 815 N N . ASN A 1 108 ? -30.886 -16.809 23.006 1.00 50.00 108 ASN A N 1
ATOM 816 C CA . ASN A 1 108 ? -31.542 -15.518 22.759 1.00 50.00 108 ASN A CA 1
ATOM 817 C C . ASN A 1 108 ? -31.065 -14.314 23.598 1.00 50.00 108 ASN A C 1
ATOM 819 O O . ASN A 1 108 ? -31.785 -13.850 24.477 1.00 50.00 108 ASN A O 1
ATOM 823 N N . ASN A 1 109 ? -29.894 -13.764 23.284 1.00 53.00 109 ASN A N 1
ATOM 824 C CA . ASN A 1 109 ? -29.517 -12.420 23.701 1.00 53.00 109 ASN A CA 1
ATOM 825 C C . ASN A 1 109 ? -28.719 -11.773 22.572 1.00 53.00 109 ASN A C 1
ATOM 827 O O . ASN A 1 109 ? -27.670 -12.274 22.171 1.00 53.00 109 ASN A O 1
ATOM 831 N N . GLN A 1 110 ? -29.221 -10.655 22.047 1.00 56.72 110 GLN A N 1
ATOM 832 C CA . GLN A 1 110 ? -28.447 -9.804 21.150 1.00 56.72 110 GLN A CA 1
ATOM 833 C C . GLN A 1 110 ? -27.142 -9.429 21.857 1.00 56.72 110 GLN A C 1
ATOM 835 O O . GLN A 1 110 ? -27.164 -8.765 22.893 1.00 56.72 110 GLN A O 1
AT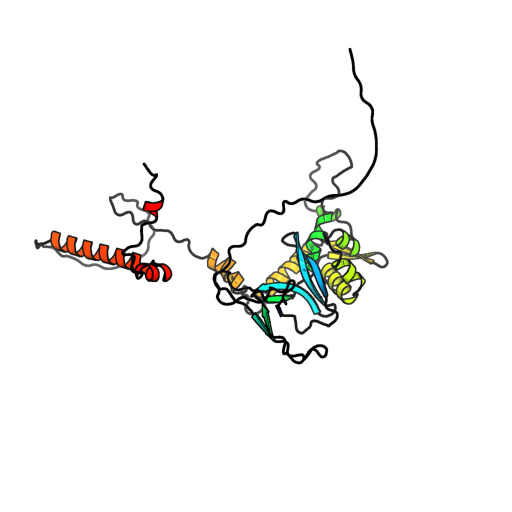OM 840 N N . SER A 1 111 ? -26.001 -9.881 21.336 1.00 69.56 111 SER A N 1
ATOM 841 C CA . SER A 1 111 ? -24.709 -9.607 21.958 1.00 69.56 111 SER A CA 1
ATOM 842 C C . SER A 1 111 ? -24.306 -8.164 21.649 1.00 69.56 111 SER A C 1
ATOM 844 O O . SER A 1 111 ? -23.696 -7.873 20.615 1.00 69.56 111 SER A O 1
ATOM 846 N N . THR A 1 112 ? -24.699 -7.237 22.519 1.00 79.44 112 THR A N 1
ATOM 847 C CA . THR A 1 112 ? -24.169 -5.873 22.529 1.00 79.44 112 THR A CA 1
ATOM 848 C C . THR A 1 112 ? -22.844 -5.867 23.277 1.00 79.44 112 THR A C 1
ATOM 850 O O . THR A 1 112 ? -22.792 -6.238 24.449 1.00 79.44 112 THR A O 1
ATOM 853 N N . GLN A 1 113 ? -21.777 -5.426 22.621 1.00 83.38 113 GLN A N 1
ATOM 854 C CA . GLN A 1 113 ? -20.446 -5.315 23.199 1.00 83.38 113 GLN A CA 1
ATOM 855 C C . GLN A 1 113 ? -19.980 -3.860 23.168 1.00 83.38 113 GLN A C 1
ATOM 857 O O . GLN A 1 113 ? -20.145 -3.159 22.172 1.00 83.38 113 GLN A O 1
ATOM 862 N N . ILE A 1 114 ? -19.369 -3.400 24.259 1.00 86.50 114 ILE A N 1
ATOM 863 C CA . ILE A 1 114 ? -18.717 -2.090 24.312 1.00 86.50 114 ILE A CA 1
ATOM 864 C C . ILE A 1 114 ? -17.221 -2.283 24.088 1.00 86.50 114 ILE A C 1
ATOM 866 O O . ILE A 1 114 ? -16.574 -3.106 24.731 1.00 86.50 114 ILE A O 1
ATOM 870 N N . THR A 1 115 ? -16.670 -1.479 23.191 1.00 87.56 115 THR A N 1
ATOM 871 C CA . THR A 1 115 ? -15.251 -1.448 22.850 1.00 87.56 115 THR A CA 1
ATOM 872 C C . THR A 1 115 ? -14.663 -0.143 23.348 1.00 87.56 115 THR A C 1
ATOM 874 O O . THR A 1 115 ? -15.048 0.934 22.892 1.00 87.56 115 THR A O 1
ATOM 877 N N . GLN A 1 116 ? -13.727 -0.222 24.292 1.00 86.38 116 GLN A N 1
ATOM 878 C CA . GLN A 1 116 ? -13.105 0.964 24.883 1.00 86.38 116 GLN A CA 1
ATOM 879 C C . GLN A 1 116 ? -12.221 1.718 23.882 1.00 86.38 116 GLN A C 1
ATOM 881 O O . GLN A 1 116 ? -12.127 2.940 23.946 1.00 86.38 116 GLN A O 1
ATOM 886 N N . SER A 1 117 ? -11.572 1.001 22.959 1.00 88.25 117 SER A N 1
ATOM 887 C CA . SER A 1 117 ? -10.738 1.621 21.933 1.00 88.25 117 SER A CA 1
ATOM 888 C C . SER A 1 117 ? -11.611 2.358 20.915 1.00 88.25 117 SER A C 1
ATOM 890 O O . SER A 1 117 ? -12.424 1.713 20.255 1.00 88.25 117 SER A O 1
ATOM 892 N N . PRO A 1 118 ? -11.424 3.675 20.708 1.00 90.75 118 PRO A N 1
ATOM 893 C CA . PRO A 1 118 ? -12.128 4.409 19.662 1.00 90.75 118 PRO A CA 1
ATOM 894 C C . PRO A 1 118 ? -11.493 4.243 18.278 1.00 90.75 118 PRO A C 1
ATOM 896 O O . PRO A 1 118 ? -11.944 4.884 17.330 1.00 90.75 118 PRO A O 1
ATOM 899 N N . ALA A 1 119 ? -10.419 3.458 18.167 1.00 92.69 119 ALA A N 1
ATOM 900 C CA . ALA A 1 119 ? -9.660 3.315 16.937 1.00 92.69 119 ALA A CA 1
ATOM 901 C C . ALA A 1 119 ? -10.511 2.689 15.826 1.00 92.69 119 ALA A C 1
ATOM 903 O O . ALA A 1 119 ? -11.093 1.618 15.994 1.00 92.69 119 ALA A O 1
ATOM 904 N N . LEU A 1 120 ? -10.533 3.367 14.684 1.00 93.88 120 LEU A N 1
ATOM 905 C CA . LEU A 1 120 ? -11.116 2.898 13.440 1.00 93.88 120 LEU A CA 1
ATOM 906 C C . LEU A 1 120 ? -9.980 2.633 12.455 1.00 93.88 120 LEU A C 1
ATOM 908 O O . LEU A 1 120 ? -9.168 3.522 12.197 1.00 93.88 120 LEU A O 1
ATOM 912 N N . HIS A 1 121 ? -9.902 1.420 11.920 1.00 94.94 121 HIS A N 1
ATOM 913 C CA . HIS A 1 121 ? -8.859 1.027 10.976 1.00 94.94 121 HIS A CA 1
ATOM 914 C C . HIS A 1 121 ? -9.412 1.048 9.548 1.00 94.94 121 HIS A C 1
ATOM 916 O O . HIS A 1 121 ? -10.398 0.383 9.253 1.00 94.94 121 HIS A O 1
ATOM 922 N N . LEU A 1 122 ? -8.796 1.799 8.644 1.00 95.94 122 LEU A N 1
ATOM 923 C CA . LEU A 1 122 ? -9.228 1.943 7.258 1.00 95.94 122 LEU A CA 1
ATOM 924 C C . LEU A 1 122 ? -8.228 1.242 6.347 1.00 95.94 122 LEU A C 1
ATOM 926 O O . LEU A 1 122 ? -7.035 1.520 6.427 1.00 95.94 122 LEU A O 1
ATOM 930 N N . ALA A 1 123 ? -8.713 0.356 5.482 1.00 96.38 123 ALA A N 1
ATOM 931 C CA . ALA A 1 123 ? -7.913 -0.252 4.427 1.00 96.38 123 ALA A CA 1
ATOM 932 C C . ALA A 1 123 ? -7.846 0.700 3.222 1.00 96.38 123 ALA A C 1
ATOM 934 O O . ALA A 1 123 ? -8.772 0.762 2.411 1.00 96.38 123 ALA A O 1
ATOM 935 N N . THR A 1 124 ? -6.763 1.465 3.120 1.00 94.44 124 THR A N 1
ATOM 936 C CA . THR A 1 124 ? -6.532 2.419 2.030 1.00 94.44 124 THR A CA 1
ATOM 937 C C . THR A 1 124 ? -5.684 1.784 0.929 1.00 94.44 124 THR A C 1
ATOM 939 O O . THR A 1 124 ? -4.737 1.070 1.256 1.00 94.44 124 THR A O 1
ATOM 942 N N . PRO A 1 125 ? -5.989 2.011 -0.365 1.00 94.19 125 PRO A N 1
ATOM 943 C CA . PRO A 1 125 ? -5.217 1.434 -1.464 1.00 94.19 125 PRO A CA 1
ATOM 944 C C . PRO A 1 125 ? -3.725 1.748 -1.345 1.00 94.19 125 PRO A C 1
ATOM 946 O O . PRO A 1 125 ? -3.344 2.888 -1.079 1.00 94.19 125 PRO A O 1
ATOM 949 N N . TYR A 1 126 ? -2.893 0.740 -1.574 1.00 94.00 126 TYR A N 1
ATOM 950 C CA . TYR A 1 126 ? -1.446 0.813 -1.444 1.00 94.00 126 TYR A CA 1
ATOM 951 C C . TYR A 1 126 ? -0.773 0.279 -2.707 1.00 94.00 126 TYR A C 1
ATOM 953 O O . TYR A 1 126 ? -1.216 -0.712 -3.283 1.00 94.00 126 TYR A O 1
ATOM 961 N N . ASP A 1 127 ? 0.314 0.916 -3.149 1.00 94.19 127 ASP A N 1
ATOM 962 C CA . ASP A 1 127 ? 1.097 0.377 -4.264 1.00 94.19 127 ASP A CA 1
ATOM 963 C C . ASP A 1 127 ? 2.188 -0.570 -3.747 1.00 94.19 127 ASP A C 1
ATOM 965 O O . ASP A 1 127 ? 3.105 -0.099 -3.063 1.00 94.19 127 ASP A O 1
ATOM 969 N N . PRO A 1 128 ? 2.157 -1.868 -4.106 1.00 92.81 128 PRO A N 1
ATOM 970 C CA . PRO A 1 128 ? 3.163 -2.829 -3.665 1.00 92.81 128 PRO A CA 1
ATOM 971 C C . PRO A 1 128 ? 4.585 -2.493 -4.121 1.00 92.81 128 PRO A C 1
ATOM 973 O O . PRO A 1 128 ? 5.528 -2.990 -3.513 1.00 92.81 128 PRO A O 1
ATOM 976 N N . LEU A 1 129 ? 4.769 -1.611 -5.114 1.00 92.19 129 LEU A N 1
ATOM 977 C CA . LEU A 1 129 ? 6.090 -1.092 -5.474 1.00 92.19 129 LEU A CA 1
ATOM 978 C C . LEU A 1 129 ? 6.869 -0.618 -4.239 1.00 92.19 129 LEU A C 1
ATOM 980 O O . LEU A 1 129 ? 8.040 -0.949 -4.090 1.00 92.19 129 LEU A O 1
ATOM 984 N N . PHE A 1 130 ? 6.221 0.120 -3.332 1.00 92.56 130 PHE A N 1
ATOM 985 C CA . PHE A 1 130 ? 6.897 0.672 -2.158 1.00 92.56 130 PHE A CA 1
ATOM 986 C C . PHE A 1 130 ? 7.369 -0.402 -1.174 1.00 92.56 130 PHE A C 1
ATOM 988 O O . PHE A 1 130 ? 8.350 -0.162 -0.480 1.00 92.56 130 PHE A O 1
ATOM 995 N N . LEU A 1 131 ? 6.723 -1.574 -1.134 1.00 91.06 131 LEU A N 1
ATOM 996 C CA . LEU A 1 131 ? 7.172 -2.708 -0.316 1.00 91.06 131 LEU A CA 1
ATOM 997 C C . LEU A 1 131 ? 8.462 -3.322 -0.867 1.00 91.06 131 LEU A C 1
ATOM 999 O O . LEU A 1 131 ? 9.290 -3.796 -0.096 1.00 91.06 131 LEU A O 1
ATOM 1003 N N . LEU A 1 132 ? 8.637 -3.290 -2.190 1.00 89.06 132 LEU A N 1
ATOM 1004 C CA . LEU A 1 132 ? 9.784 -3.883 -2.875 1.00 89.06 132 LEU A CA 1
ATOM 1005 C C . LEU A 1 132 ? 10.984 -2.941 -2.982 1.00 89.06 132 LEU A C 1
ATOM 1007 O O . LEU A 1 132 ? 12.115 -3.417 -3.037 1.00 89.06 132 LEU A O 1
ATOM 1011 N N . LEU A 1 133 ? 10.763 -1.620 -2.986 1.00 89.56 133 LEU A N 1
ATOM 1012 C CA . LEU A 1 133 ? 11.836 -0.626 -3.118 1.00 89.56 133 LEU A CA 1
ATOM 1013 C C . LEU A 1 133 ? 13.036 -0.867 -2.182 1.00 89.56 133 LEU A C 1
ATOM 1015 O O . LEU A 1 133 ? 14.156 -0.768 -2.675 1.00 89.56 133 LEU A O 1
ATOM 1019 N N . PRO A 1 134 ? 12.869 -1.202 -0.885 1.00 87.62 134 PRO A N 1
ATOM 1020 C CA . PRO A 1 134 ? 14.014 -1.489 -0.024 1.00 87.62 134 PRO A CA 1
ATOM 1021 C C . PRO A 1 134 ? 14.882 -2.641 -0.550 1.00 87.62 134 PRO A C 1
ATOM 1023 O O . PRO A 1 134 ? 16.099 -2.506 -0.625 1.00 87.62 134 PRO A O 1
ATOM 1026 N N . ALA A 1 135 ? 14.274 -3.745 -0.990 1.00 84.88 135 ALA A N 1
ATOM 1027 C CA . ALA A 1 135 ? 15.021 -4.888 -1.511 1.00 84.88 135 ALA A CA 1
ATOM 1028 C C . ALA A 1 135 ? 15.716 -4.605 -2.843 1.00 84.88 135 ALA A C 1
ATOM 1030 O O . ALA A 1 135 ? 16.816 -5.098 -3.073 1.00 84.88 135 ALA A O 1
ATOM 1031 N N . LEU A 1 136 ? 15.115 -3.768 -3.693 1.00 86.06 136 LEU A N 1
ATOM 1032 C CA . LEU A 1 136 ? 15.714 -3.369 -4.968 1.00 86.06 136 LEU A CA 1
ATOM 1033 C C . LEU A 1 136 ? 17.071 -2.655 -4.800 1.00 86.06 136 LEU A C 1
ATOM 1035 O O . LEU A 1 136 ? 17.902 -2.706 -5.704 1.00 86.06 136 LEU A O 1
ATOM 1039 N N . TYR A 1 137 ? 17.307 -2.000 -3.658 1.00 82.06 137 TYR A N 1
ATOM 1040 C CA . TYR A 1 137 ? 18.528 -1.228 -3.396 1.00 82.06 137 TYR A CA 1
ATOM 1041 C C . TYR A 1 137 ? 19.490 -1.884 -2.392 1.00 82.06 137 TYR A C 1
ATOM 1043 O O . TYR A 1 137 ? 20.649 -1.467 -2.314 1.00 82.06 137 TYR A O 1
ATOM 1051 N N . ASN A 1 138 ? 19.074 -2.938 -1.684 1.00 72.50 138 ASN A N 1
ATOM 1052 C CA . ASN A 1 138 ? 19.923 -3.641 -0.712 1.00 72.50 138 ASN A CA 1
ATOM 1053 C C . ASN A 1 138 ? 21.145 -4.325 -1.356 1.00 72.50 138 ASN A C 1
ATOM 1055 O O . ASN A 1 138 ? 22.202 -4.397 -0.737 1.00 72.50 138 ASN A O 1
ATOM 1059 N N . ASN A 1 139 ? 21.053 -4.743 -2.620 1.00 61.28 139 ASN A N 1
ATOM 1060 C CA . ASN A 1 139 ? 22.133 -5.463 -3.313 1.00 61.28 139 ASN A CA 1
ATOM 1061 C C . ASN A 1 139 ? 23.214 -4.544 -3.904 1.00 61.28 139 ASN A C 1
ATOM 1063 O O . ASN A 1 139 ? 24.092 -4.999 -4.632 1.00 61.28 139 ASN A O 1
ATOM 1067 N N . THR A 1 140 ? 23.158 -3.239 -3.625 1.00 52.59 140 THR A N 1
ATOM 1068 C CA . THR A 1 140 ? 24.146 -2.275 -4.136 1.00 52.59 140 THR A CA 1
ATOM 1069 C C . THR A 1 140 ? 25.431 -2.215 -3.310 1.00 52.59 140 THR A C 1
ATOM 1071 O O . THR A 1 140 ? 26.417 -1.651 -3.776 1.00 52.59 140 THR A O 1
ATOM 1074 N N . THR A 1 141 ? 25.449 -2.809 -2.113 1.00 46.34 141 THR A N 1
ATOM 1075 C CA . THR A 1 141 ? 26.546 -2.663 -1.142 1.00 46.34 141 THR A CA 1
ATOM 1076 C C . THR A 1 141 ? 27.343 -3.942 -0.866 1.00 46.34 141 THR A C 1
ATOM 1078 O O . THR A 1 141 ? 28.347 -3.880 -0.161 1.00 46.34 141 THR A O 1
ATOM 1081 N N . THR A 1 142 ? 26.971 -5.097 -1.428 1.00 42.81 142 THR A N 1
ATOM 1082 C CA . THR A 1 142 ? 27.558 -6.400 -1.051 1.00 42.81 142 THR A CA 1
ATOM 1083 C C . THR A 1 142 ? 28.738 -6.879 -1.905 1.00 42.81 142 THR A C 1
ATOM 1085 O O . THR A 1 142 ? 29.253 -7.963 -1.658 1.00 42.81 142 THR A O 1
ATOM 1088 N N . THR A 1 143 ? 29.271 -6.077 -2.834 1.00 41.25 143 THR A N 1
ATOM 1089 C CA . THR A 1 143 ? 30.548 -6.395 -3.523 1.00 41.25 143 THR A CA 1
ATOM 1090 C C . THR A 1 143 ? 31.796 -5.791 -2.860 1.00 41.25 143 THR A C 1
ATOM 1092 O O . THR A 1 143 ? 32.813 -5.627 -3.526 1.00 41.25 143 THR A O 1
ATOM 1095 N N . THR A 1 144 ? 31.749 -5.437 -1.572 1.00 38.84 144 THR A N 1
ATOM 1096 C CA . THR A 1 144 ? 32.902 -4.854 -0.846 1.00 38.84 144 THR A CA 1
ATOM 1097 C C . THR A 1 144 ? 33.063 -5.404 0.568 1.00 38.84 144 THR A C 1
ATOM 1099 O O . THR A 1 144 ? 33.308 -4.658 1.507 1.00 38.84 144 THR A O 1
ATOM 1102 N N . THR A 1 145 ? 32.975 -6.719 0.731 1.00 40.06 145 THR A N 1
ATOM 1103 C CA . THR A 1 145 ? 33.632 -7.396 1.857 1.00 40.06 145 THR A CA 1
ATOM 1104 C C . THR A 1 145 ? 34.102 -8.763 1.384 1.00 40.06 145 THR A C 1
ATOM 1106 O O . THR A 1 145 ? 33.289 -9.589 0.983 1.00 40.06 145 THR A O 1
ATOM 1109 N N . ASP A 1 146 ? 35.421 -8.942 1.435 1.00 38.31 146 ASP A N 1
ATOM 1110 C CA . ASP A 1 146 ? 36.183 -10.184 1.258 1.00 38.31 146 ASP A CA 1
ATOM 1111 C C . ASP A 1 146 ? 36.645 -10.554 -0.163 1.00 38.31 146 ASP A C 1
ATOM 1113 O O . ASP A 1 146 ? 36.508 -11.682 -0.623 1.00 38.31 146 ASP A O 1
ATOM 1117 N N . ALA A 1 147 ? 37.336 -9.617 -0.816 1.00 36.91 147 ALA A N 1
ATOM 1118 C CA . ALA A 1 147 ? 38.564 -9.924 -1.553 1.00 36.91 147 ALA A CA 1
ATOM 1119 C C . ALA A 1 147 ? 39.496 -8.705 -1.496 1.00 36.91 147 ALA A C 1
ATOM 1121 O O . ALA A 1 147 ? 39.060 -7.557 -1.529 1.00 36.91 147 ALA A O 1
ATOM 1122 N N . GLN A 1 148 ? 40.775 -8.976 -1.296 1.00 38.28 148 GLN A N 1
ATOM 1123 C CA . GLN A 1 148 ? 41.815 -8.038 -0.901 1.00 38.28 148 GLN A CA 1
ATOM 1124 C C . GLN A 1 148 ? 42.146 -7.008 -1.996 1.00 38.28 148 GLN A C 1
ATOM 1126 O O . GLN A 1 148 ? 42.100 -7.332 -3.174 1.00 38.28 148 GLN A O 1
ATOM 1131 N N . GLN A 1 149 ? 42.519 -5.802 -1.544 1.00 41.31 149 GLN A N 1
ATOM 1132 C CA . GLN A 1 149 ? 43.535 -4.902 -2.114 1.00 41.31 149 GLN A CA 1
ATOM 1133 C C . GLN A 1 149 ? 43.538 -4.692 -3.646 1.00 41.31 149 GLN A C 1
ATOM 1135 O O . GLN A 1 149 ? 44.023 -5.535 -4.384 1.00 41.31 149 GLN A O 1
ATOM 1140 N N . GLU A 1 150 ? 43.113 -3.505 -4.100 1.00 40.41 150 GLU A N 1
ATOM 1141 C CA . GLU A 1 150 ? 43.961 -2.493 -4.771 1.00 40.41 150 GLU A CA 1
ATOM 1142 C C . GLU A 1 150 ? 43.146 -1.509 -5.634 1.00 40.41 150 GLU A C 1
ATOM 1144 O O . GLU A 1 150 ? 42.241 -1.886 -6.368 1.00 40.41 150 GLU A O 1
ATOM 1149 N N . GLN A 1 151 ? 43.571 -0.243 -5.557 1.00 35.66 151 GLN A N 1
ATOM 1150 C CA . GLN A 1 151 ? 43.326 0.874 -6.477 1.00 35.66 151 GLN A CA 1
ATOM 1151 C C . GLN A 1 151 ? 41.971 1.593 -6.415 1.00 35.66 151 GLN A C 1
ATOM 1153 O O . GLN A 1 151 ? 40.992 1.272 -7.085 1.00 35.66 151 GLN A O 1
ATOM 1158 N N . GLU A 1 152 ? 42.009 2.702 -5.674 1.00 45.53 152 GLU A N 1
ATOM 1159 C CA . GLU A 1 152 ? 41.282 3.929 -5.987 1.00 45.53 152 GLU A CA 1
ATOM 1160 C C . GLU A 1 152 ? 41.621 4.357 -7.428 1.00 45.53 152 GLU A C 1
ATOM 1162 O O . GLU A 1 152 ? 42.654 4.970 -7.689 1.00 45.53 152 GLU A O 1
ATOM 1167 N N . GLN A 1 153 ? 40.767 4.003 -8.385 1.00 37.91 153 GLN A N 1
ATOM 1168 C CA . GLN A 1 153 ? 40.679 4.702 -9.663 1.00 37.91 153 GLN A CA 1
ATOM 1169 C C . GLN A 1 153 ? 39.319 5.392 -9.711 1.00 37.91 153 GLN A C 1
ATOM 1171 O O . GLN A 1 153 ? 38.269 4.752 -9.622 1.00 37.91 153 GLN A O 1
ATOM 1176 N N . GLU A 1 154 ? 39.356 6.722 -9.782 1.00 47.16 154 GLU A N 1
ATOM 1177 C CA . GLU A 1 154 ? 38.201 7.578 -10.035 1.00 47.16 154 GLU A CA 1
ATOM 1178 C C . GLU A 1 154 ? 37.613 7.231 -11.410 1.00 47.16 154 GLU A C 1
ATOM 1180 O O . GLU A 1 154 ? 38.031 7.747 -12.444 1.00 47.16 154 GLU A O 1
ATOM 1185 N N . GLU A 1 155 ? 36.648 6.316 -11.431 1.00 43.25 155 GLU A N 1
ATOM 1186 C CA . GLU A 1 155 ? 35.892 5.993 -12.638 1.00 43.25 155 GLU A CA 1
ATOM 1187 C C . GLU A 1 155 ? 34.875 7.113 -12.948 1.00 43.25 155 GLU A C 1
ATOM 1189 O O . GLU A 1 155 ? 34.185 7.606 -12.045 1.00 43.25 155 GLU A O 1
ATOM 1194 N N . PRO A 1 156 ? 34.734 7.521 -14.223 1.00 36.81 156 PRO A N 1
ATOM 1195 C CA . PRO A 1 156 ? 33.842 8.598 -14.638 1.00 36.81 156 PRO A CA 1
ATOM 1196 C C . PRO A 1 156 ? 32.362 8.289 -14.319 1.00 36.81 156 PRO A C 1
ATOM 1198 O O . PRO A 1 156 ? 31.957 7.124 -14.241 1.00 36.81 156 PRO A O 1
ATOM 1201 N N . PRO A 1 157 ? 31.498 9.317 -14.195 1.00 42.66 157 PRO A N 1
ATOM 1202 C CA . PRO A 1 157 ? 30.160 9.231 -13.583 1.00 42.66 157 PRO A CA 1
ATOM 1203 C C . PRO A 1 157 ? 29.095 8.410 -14.349 1.00 42.66 157 PRO A C 1
ATOM 1205 O O . PRO A 1 157 ? 27.905 8.521 -14.058 1.00 42.66 157 PRO A O 1
ATOM 1208 N N . HIS A 1 158 ? 29.470 7.565 -15.314 1.00 40.22 158 HIS A N 1
ATOM 1209 C CA . HIS A 1 158 ? 28.535 6.841 -16.186 1.00 40.22 158 HIS A CA 1
ATOM 1210 C C . HIS A 1 158 ? 28.551 5.305 -16.060 1.00 40.22 158 HIS A C 1
ATOM 1212 O O . HIS A 1 158 ? 27.744 4.649 -16.718 1.00 40.22 158 HIS A O 1
ATOM 1218 N N . GLN A 1 159 ? 29.381 4.705 -15.194 1.00 48.19 159 GLN A N 1
ATOM 1219 C CA . GLN A 1 159 ? 29.494 3.235 -15.082 1.00 48.19 159 GLN A CA 1
ATOM 1220 C C . GLN A 1 159 ? 28.850 2.590 -13.839 1.00 48.19 159 GLN A C 1
ATOM 1222 O O . GLN A 1 159 ? 28.826 1.365 -13.730 1.00 48.19 159 GLN A O 1
ATOM 1227 N N . GLN A 1 160 ? 28.233 3.351 -12.927 1.00 51.41 160 GLN A N 1
ATOM 1228 C CA . GLN A 1 160 ? 27.598 2.769 -11.726 1.00 51.41 160 GLN A CA 1
ATOM 1229 C C . GLN A 1 160 ? 26.419 1.820 -12.044 1.00 51.41 160 GLN A C 1
ATOM 1231 O O . GLN A 1 160 ? 26.090 0.944 -11.245 1.00 51.41 160 GLN A O 1
ATOM 1236 N N . ASN A 1 161 ? 25.825 1.927 -13.239 1.00 49.44 161 ASN A N 1
ATOM 1237 C CA . ASN A 1 161 ? 24.751 1.037 -13.698 1.00 49.44 161 ASN A CA 1
ATOM 1238 C C . ASN A 1 161 ? 25.228 -0.339 -14.200 1.00 49.44 161 ASN A C 1
ATOM 1240 O O . ASN A 1 161 ? 24.397 -1.229 -14.382 1.00 49.44 161 ASN A O 1
ATOM 1244 N N . GLN A 1 162 ? 26.532 -0.548 -14.425 1.00 44.00 162 GLN A N 1
ATOM 1245 C CA . GLN A 1 162 ? 27.043 -1.829 -14.934 1.00 44.00 162 GLN A CA 1
ATOM 1246 C C . GLN A 1 162 ? 27.191 -2.905 -13.846 1.00 44.00 162 GLN A C 1
ATOM 1248 O O . GLN A 1 162 ? 27.233 -4.087 -14.168 1.00 44.00 162 GLN A O 1
ATOM 1253 N N . LYS A 1 163 ? 27.205 -2.525 -12.561 1.00 57.00 163 LYS A N 1
ATOM 1254 C CA . LYS A 1 163 ? 27.415 -3.459 -11.438 1.00 57.00 163 LYS A CA 1
ATOM 1255 C C . LYS A 1 163 ? 26.138 -4.101 -10.880 1.00 57.00 163 LYS A C 1
ATOM 1257 O O . LYS A 1 163 ? 26.228 -4.977 -10.026 1.00 57.00 163 LYS A O 1
ATOM 1262 N N . ARG A 1 164 ? 24.946 -3.680 -11.326 1.00 70.94 164 ARG A N 1
ATOM 1263 C CA . ARG A 1 164 ? 23.672 -4.266 -10.868 1.00 70.94 164 ARG A CA 1
ATOM 1264 C C . ARG A 1 164 ? 23.290 -5.448 -11.760 1.00 70.94 164 ARG A C 1
ATOM 1266 O O . ARG A 1 164 ? 22.924 -5.257 -12.920 1.00 70.94 164 ARG A O 1
ATOM 1273 N N . MET A 1 165 ? 23.375 -6.651 -11.199 1.00 82.25 165 MET A N 1
ATOM 1274 C CA . MET A 1 165 ? 22.955 -7.893 -11.851 1.00 82.25 165 MET A CA 1
ATOM 1275 C C . MET A 1 165 ? 21.434 -7.926 -12.045 1.00 82.25 165 MET A C 1
ATOM 1277 O O . MET A 1 165 ? 20.684 -7.320 -11.277 1.00 82.25 165 MET A O 1
ATOM 1281 N N . PHE A 1 166 ? 20.985 -8.626 -13.086 1.00 87.94 166 PHE A N 1
ATOM 1282 C CA . PHE A 1 166 ? 19.580 -8.988 -13.244 1.00 87.94 166 PHE A CA 1
ATOM 1283 C C . PHE A 1 166 ? 19.247 -10.104 -12.250 1.00 87.94 166 PHE A C 1
ATOM 1285 O O . PHE A 1 166 ? 19.959 -11.103 -12.206 1.00 87.94 166 PHE A O 1
ATOM 1292 N N . LEU A 1 167 ? 18.193 -9.918 -11.457 1.00 90.44 167 LEU A N 1
ATOM 1293 C CA . LEU A 1 167 ? 17.775 -10.862 -10.416 1.00 90.44 167 LEU A CA 1
ATOM 1294 C C . LEU A 1 167 ? 16.300 -11.242 -10.589 1.00 90.44 167 LEU A C 1
ATOM 1296 O O . LEU A 1 167 ? 15.509 -10.437 -11.094 1.00 90.44 167 LEU A O 1
ATOM 1300 N N . SER A 1 168 ? 15.927 -12.452 -10.174 1.00 91.12 168 SER A N 1
ATOM 1301 C CA . SER A 1 168 ? 14.536 -12.928 -10.212 1.00 91.12 168 SER A CA 1
ATOM 1302 C C . SER A 1 168 ? 13.655 -12.177 -9.199 1.00 91.12 168 SER A C 1
ATOM 1304 O O . SER A 1 168 ? 14.156 -11.450 -8.336 1.00 91.12 168 SER A O 1
ATOM 1306 N N . LEU A 1 169 ? 12.326 -12.307 -9.289 1.00 89.94 169 LEU A N 1
ATOM 1307 C CA . LEU A 1 169 ? 11.431 -11.758 -8.258 1.00 89.94 169 LEU A CA 1
ATOM 1308 C C . LEU A 1 169 ? 11.737 -12.388 -6.889 1.00 89.94 169 LEU A C 1
ATOM 1310 O O . LEU A 1 169 ? 11.797 -11.675 -5.890 1.00 89.94 169 LEU A O 1
ATOM 1314 N N . GLU A 1 170 ? 11.957 -13.697 -6.864 1.00 89.88 170 GLU A N 1
ATOM 1315 C CA . GLU A 1 170 ? 12.289 -14.492 -5.683 1.00 89.88 170 GLU A CA 1
ATOM 1316 C C . GLU A 1 170 ? 13.539 -13.956 -4.979 1.00 89.88 170 GLU A C 1
ATOM 1318 O O . GLU A 1 170 ? 13.479 -13.660 -3.787 1.00 89.88 170 GLU A O 1
ATOM 1323 N N . ASP A 1 171 ? 14.619 -13.703 -5.725 1.00 89.38 171 ASP A N 1
ATOM 1324 C CA . ASP A 1 171 ? 15.861 -13.153 -5.167 1.00 89.38 171 ASP A CA 1
ATOM 1325 C C . ASP A 1 171 ? 15.630 -11.783 -4.517 1.00 89.38 171 ASP A C 1
ATOM 1327 O O . ASP A 1 171 ? 16.185 -11.467 -3.463 1.00 89.38 171 ASP A O 1
ATOM 1331 N N . HIS A 1 172 ? 14.801 -10.932 -5.128 1.00 87.81 172 HIS A N 1
ATOM 1332 C CA . HIS A 1 172 ? 14.456 -9.645 -4.528 1.00 87.81 172 HIS A CA 1
ATOM 1333 C C . HIS A 1 172 ? 13.625 -9.828 -3.252 1.00 87.81 172 HIS A C 1
ATOM 1335 O O . HIS A 1 172 ? 13.838 -9.100 -2.286 1.00 87.81 172 HIS A O 1
ATOM 1341 N N . LEU A 1 173 ? 12.702 -10.792 -3.211 1.00 87.56 173 LEU A N 1
ATOM 1342 C CA . LEU A 1 173 ? 11.902 -11.080 -2.019 1.00 87.56 173 LEU A CA 1
ATOM 1343 C C . LEU A 1 173 ? 12.755 -11.638 -0.877 1.00 87.56 173 LEU A C 1
ATOM 1345 O O . LEU A 1 173 ? 12.562 -11.216 0.261 1.00 87.56 173 LEU A O 1
ATOM 1349 N N . ASP A 1 174 ? 13.733 -12.493 -1.157 1.00 85.31 174 ASP A N 1
ATOM 1350 C CA . ASP A 1 174 ? 14.652 -13.013 -0.137 1.00 85.31 174 ASP A CA 1
ATOM 1351 C C . ASP A 1 174 ? 15.519 -11.907 0.487 1.00 85.31 174 ASP A C 1
ATOM 1353 O O . ASP A 1 174 ? 15.859 -11.960 1.670 1.00 85.31 174 ASP A O 1
ATOM 1357 N N . ASN A 1 175 ? 15.799 -10.849 -0.279 1.00 81.81 175 ASN A N 1
ATOM 1358 C CA . ASN A 1 175 ? 16.481 -9.645 0.201 1.00 81.81 175 ASN A CA 1
ATOM 1359 C C . ASN A 1 175 ? 15.549 -8.656 0.929 1.00 81.81 175 ASN A C 1
ATOM 1361 O O . ASN A 1 175 ? 16.023 -7.652 1.483 1.00 81.81 175 ASN A O 1
ATOM 1365 N N . THR A 1 176 ? 14.231 -8.898 0.945 1.00 80.00 176 THR A N 1
ATOM 1366 C CA . THR A 1 176 ? 13.315 -8.129 1.794 1.00 80.00 176 THR A CA 1
ATOM 1367 C C . THR A 1 176 ? 13.382 -8.647 3.231 1.00 80.00 176 THR A C 1
ATOM 1369 O O . THR A 1 176 ? 13.294 -9.852 3.466 1.00 80.00 176 THR A O 1
ATOM 1372 N N . PRO A 1 177 ? 13.479 -7.764 4.237 1.00 72.00 177 PRO A N 1
ATOM 1373 C CA . PRO A 1 177 ? 13.347 -8.171 5.628 1.00 72.00 177 PRO A CA 1
ATOM 1374 C C . PRO A 1 177 ? 11.878 -8.512 5.944 1.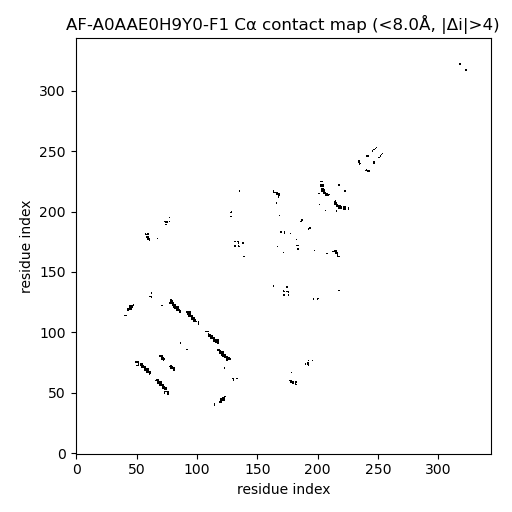00 72.00 177 PRO A C 1
ATOM 1376 O O . PRO A 1 177 ? 11.206 -7.759 6.635 1.00 72.00 177 PRO A O 1
ATOM 1379 N N . ASP A 1 178 ? 11.337 -9.621 5.436 1.00 71.31 178 ASP A N 1
ATOM 1380 C CA . ASP A 1 178 ? 9.997 -10.106 5.796 1.00 71.31 178 ASP A CA 1
ATOM 1381 C C . ASP A 1 178 ? 10.102 -11.115 6.956 1.00 71.31 178 ASP A C 1
ATOM 1383 O O . ASP A 1 178 ? 10.385 -12.293 6.726 1.00 71.31 178 ASP A O 1
ATOM 1387 N N . PRO A 1 179 ? 9.867 -10.698 8.219 1.00 67.88 179 PRO A N 1
ATOM 1388 C CA . PRO A 1 179 ? 10.023 -11.582 9.376 1.00 67.88 179 PRO A CA 1
ATOM 1389 C C . PRO A 1 179 ? 9.038 -12.756 9.366 1.00 67.88 179 PRO A C 1
ATOM 1391 O O . PRO A 1 179 ? 9.238 -13.726 10.090 1.00 67.88 179 PRO A O 1
ATOM 1394 N N . SER A 1 180 ? 7.962 -12.658 8.584 1.00 77.50 180 SER A N 1
ATOM 1395 C CA . SER A 1 180 ? 6.882 -13.642 8.541 1.00 77.50 180 SER A CA 1
ATOM 1396 C C . SER A 1 180 ? 6.762 -14.378 7.212 1.00 77.50 180 SER A C 1
ATOM 1398 O O . SER A 1 180 ? 5.949 -15.289 7.116 1.00 77.50 180 SER A O 1
ATOM 1400 N N . ARG A 1 181 ? 7.543 -13.991 6.193 1.00 86.00 181 ARG A N 1
ATOM 1401 C CA . ARG A 1 181 ? 7.485 -14.537 4.823 1.00 86.00 181 ARG A CA 1
ATOM 1402 C C . ARG A 1 181 ? 6.087 -14.542 4.189 1.00 86.00 181 ARG A C 1
ATOM 1404 O O . ARG A 1 181 ? 5.862 -15.225 3.190 1.00 86.00 181 ARG A O 1
ATOM 1411 N N . HIS A 1 182 ? 5.155 -13.757 4.728 1.00 89.62 182 HIS A N 1
ATOM 1412 C CA . HIS A 1 182 ? 3.779 -13.727 4.249 1.00 89.62 182 HIS A CA 1
ATOM 1413 C C . HIS A 1 182 ? 3.700 -13.213 2.813 1.00 89.62 182 HIS A C 1
ATOM 1415 O O . HIS A 1 182 ? 2.810 -13.630 2.077 1.00 89.62 182 HIS A O 1
ATOM 1421 N N . LEU A 1 183 ? 4.598 -12.306 2.399 1.00 88.56 183 LEU A N 1
ATOM 1422 C CA . LEU A 1 183 ? 4.594 -11.817 1.022 1.00 88.56 183 LEU A CA 1
ATOM 1423 C C . LEU A 1 183 ? 4.983 -12.929 0.049 1.00 88.56 183 LEU A C 1
ATOM 1425 O O . LEU A 1 183 ? 4.270 -13.154 -0.924 1.00 88.56 183 LEU A O 1
ATOM 1429 N N . ALA A 1 184 ? 6.073 -13.643 0.333 1.00 89.56 184 ALA A N 1
ATOM 1430 C CA . ALA A 1 184 ? 6.543 -14.745 -0.502 1.00 89.56 184 ALA A CA 1
ATOM 1431 C C . ALA A 1 184 ? 5.492 -15.864 -0.604 1.00 89.56 184 ALA A C 1
ATOM 1433 O O . ALA A 1 184 ? 5.155 -16.299 -1.704 1.00 89.56 184 ALA A O 1
ATOM 1434 N N . GLU A 1 185 ? 4.897 -16.266 0.523 1.00 90.88 185 GLU A N 1
ATOM 1435 C CA . GLU A 1 185 ? 3.839 -17.285 0.557 1.00 90.88 185 GLU A CA 1
ATOM 1436 C C . GLU A 1 185 ? 2.590 -16.855 -0.227 1.00 90.88 185 GLU A C 1
ATOM 1438 O O . GLU A 1 185 ? 2.006 -17.638 -0.985 1.00 90.88 185 GLU A O 1
ATOM 1443 N N . LEU A 1 186 ? 2.189 -15.588 -0.099 1.00 90.38 186 LEU A N 1
ATOM 1444 C CA . LEU A 1 186 ? 1.030 -15.059 -0.806 1.00 90.38 186 LEU A CA 1
ATOM 1445 C C . LEU A 1 186 ? 1.267 -15.017 -2.319 1.00 90.38 186 LEU A C 1
ATOM 1447 O O . LEU A 1 186 ? 0.365 -15.369 -3.082 1.00 90.38 186 LEU A O 1
ATOM 1451 N N . LEU A 1 187 ? 2.465 -14.631 -2.763 1.00 91.19 187 LEU A N 1
ATOM 1452 C CA . LEU A 1 187 ? 2.830 -14.616 -4.183 1.00 91.19 187 LEU A CA 1
ATOM 1453 C C . LEU A 1 187 ? 2.966 -16.031 -4.761 1.00 91.19 187 LEU A C 1
ATOM 1455 O O . LEU A 1 187 ? 2.628 -16.235 -5.925 1.00 91.19 187 LEU A O 1
ATOM 1459 N N . ALA A 1 188 ? 3.384 -17.011 -3.956 1.00 90.25 188 ALA A N 1
ATOM 1460 C CA . ALA A 1 188 ? 3.394 -18.421 -4.348 1.00 90.25 188 ALA A CA 1
ATOM 1461 C C . ALA A 1 188 ? 1.973 -18.998 -4.481 1.00 90.25 188 ALA A C 1
ATOM 1463 O O . ALA A 1 188 ? 1.691 -19.766 -5.397 1.00 90.25 188 ALA A O 1
ATOM 1464 N N . THR A 1 189 ? 1.057 -18.600 -3.593 1.00 90.38 189 THR A N 1
ATOM 1465 C CA . THR A 1 189 ? -0.316 -19.133 -3.557 1.00 90.38 189 THR A CA 1
ATOM 1466 C C . THR A 1 189 ? -1.247 -18.447 -4.561 1.00 90.38 189 THR A C 1
ATOM 1468 O O . THR A 1 189 ? -2.209 -19.049 -5.034 1.00 90.38 189 THR A O 1
ATOM 1471 N N . SER A 1 190 ? -0.997 -17.176 -4.889 1.00 92.38 190 SER A N 1
ATOM 1472 C CA . SER A 1 190 ? -1.890 -16.369 -5.726 1.00 92.38 190 SER A CA 1
ATOM 1473 C C . SER A 1 190 ? -1.188 -15.800 -6.960 1.00 92.38 190 SER A C 1
ATOM 1475 O O . SER A 1 190 ? -0.489 -14.787 -6.908 1.00 92.38 190 SER A O 1
ATOM 1477 N N . SER A 1 191 ? -1.452 -16.422 -8.113 1.00 92.62 191 SER A N 1
ATOM 1478 C CA . SER A 1 191 ? -0.892 -16.011 -9.408 1.00 92.62 191 SER A CA 1
ATOM 1479 C C . SER A 1 191 ? -1.296 -14.589 -9.810 1.00 92.62 191 SER A C 1
ATOM 1481 O O . SER A 1 191 ? -0.467 -13.843 -10.322 1.00 92.62 191 SER A O 1
ATOM 1483 N N . SER A 1 192 ? -2.535 -14.173 -9.522 1.00 93.25 192 SER A N 1
ATOM 1484 C CA . SER A 1 192 ? -3.017 -12.807 -9.792 1.00 93.25 192 SER A CA 1
ATOM 1485 C C . SER A 1 192 ? -2.204 -11.752 -9.034 1.00 93.25 192 SER A C 1
ATOM 1487 O O . SER A 1 192 ? -1.719 -10.781 -9.618 1.00 93.25 192 SER A O 1
ATOM 1489 N N . THR A 1 193 ? -1.972 -11.969 -7.735 1.00 93.25 193 THR A N 1
ATOM 1490 C CA . THR A 1 193 ? -1.160 -11.051 -6.926 1.00 9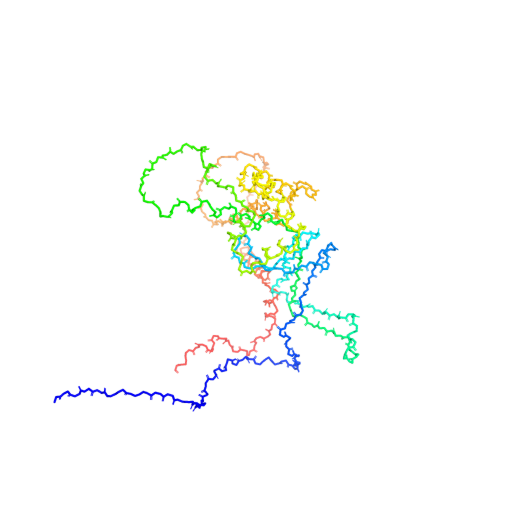3.25 193 THR A CA 1
ATOM 1491 C C . THR A 1 193 ? 0.280 -11.012 -7.426 1.00 93.25 193 THR A C 1
ATOM 1493 O O . THR A 1 193 ? 0.865 -9.933 -7.528 1.00 93.25 193 THR A O 1
ATOM 1496 N N . ARG A 1 194 ? 0.837 -12.175 -7.791 1.00 93.69 194 ARG A N 1
ATOM 1497 C CA . ARG A 1 194 ? 2.171 -12.275 -8.390 1.00 93.69 194 ARG A CA 1
ATOM 1498 C C . ARG A 1 194 ? 2.281 -11.453 -9.670 1.00 93.69 194 ARG A C 1
ATOM 1500 O O . ARG A 1 194 ? 3.174 -10.619 -9.772 1.00 93.69 194 ARG A O 1
ATOM 1507 N N . GLN A 1 195 ? 1.337 -11.607 -10.594 1.00 93.12 195 GLN A N 1
ATOM 1508 C CA . GLN A 1 195 ? 1.304 -10.841 -11.842 1.00 93.12 195 GLN A CA 1
ATOM 1509 C C . GLN A 1 195 ? 1.207 -9.333 -11.596 1.00 93.12 195 GLN A C 1
ATOM 1511 O O . GLN A 1 195 ? 1.885 -8.561 -12.273 1.00 93.12 195 GLN A O 1
ATOM 1516 N N . LEU A 1 196 ? 0.409 -8.906 -10.612 1.00 93.50 196 LEU A N 1
ATOM 1517 C CA . LEU A 1 196 ? 0.305 -7.500 -10.226 1.00 93.50 196 LEU A CA 1
ATOM 1518 C C . LEU A 1 196 ? 1.667 -6.968 -9.763 1.00 93.50 196 LEU A C 1
ATOM 1520 O O . LEU A 1 196 ? 2.114 -5.923 -10.238 1.00 93.50 196 LEU A O 1
ATOM 1524 N N . VAL A 1 197 ? 2.350 -7.693 -8.878 1.00 93.69 197 VAL A N 1
ATOM 1525 C CA . VAL A 1 197 ? 3.670 -7.307 -8.363 1.00 93.69 197 VAL A CA 1
ATOM 1526 C C . VAL A 1 197 ? 4.728 -7.289 -9.472 1.00 93.69 197 VAL A C 1
ATOM 1528 O O . VAL A 1 197 ? 5.449 -6.301 -9.615 1.00 93.69 197 VAL A O 1
ATOM 1531 N N . GLU A 1 198 ? 4.775 -8.319 -10.314 1.00 93.44 198 GLU A N 1
ATOM 1532 C CA . GLU A 1 198 ? 5.689 -8.405 -11.460 1.00 93.44 198 GLU A CA 1
ATOM 1533 C C . GLU A 1 198 ? 5.445 -7.289 -12.486 1.00 93.44 198 GLU A C 1
ATOM 1535 O O . GLU A 1 198 ? 6.397 -6.738 -13.042 1.00 93.44 198 GLU A O 1
ATOM 1540 N N . ALA A 1 199 ? 4.187 -6.904 -12.718 1.00 93.31 199 ALA A N 1
ATOM 1541 C CA . ALA A 1 199 ? 3.841 -5.778 -13.582 1.00 93.31 199 ALA A CA 1
ATOM 1542 C C . ALA A 1 199 ? 4.315 -4.441 -12.991 1.00 93.31 199 ALA A C 1
ATOM 1544 O O . ALA A 1 199 ? 4.830 -3.588 -13.719 1.00 93.31 199 ALA A O 1
ATOM 1545 N N . ARG A 1 200 ? 4.190 -4.251 -11.667 1.00 93.25 200 ARG A N 1
ATOM 1546 C CA . ARG A 1 200 ? 4.734 -3.063 -10.986 1.00 93.25 200 ARG A CA 1
ATOM 1547 C C . ARG A 1 200 ? 6.261 -3.025 -11.043 1.00 93.25 200 ARG A C 1
ATOM 1549 O O . ARG A 1 200 ? 6.809 -1.949 -11.270 1.00 93.25 200 ARG A O 1
ATOM 1556 N N . LEU A 1 201 ? 6.936 -4.169 -10.911 1.00 92.62 201 LEU A N 1
ATOM 1557 C CA . LEU A 1 201 ? 8.386 -4.272 -11.092 1.00 92.62 201 LEU A CA 1
ATOM 1558 C C . LEU A 1 201 ? 8.812 -3.959 -12.524 1.00 92.62 201 LEU A C 1
ATOM 1560 O O . LEU A 1 201 ? 9.700 -3.139 -12.717 1.00 92.62 201 LEU A O 1
ATOM 1564 N N . ALA A 1 202 ? 8.154 -4.528 -13.534 1.00 92.56 202 ALA A N 1
ATOM 1565 C CA . ALA A 1 202 ? 8.470 -4.262 -14.941 1.00 92.56 202 ALA A CA 1
ATOM 1566 C C . ALA A 1 202 ? 8.305 -2.778 -15.329 1.00 92.56 202 ALA A C 1
ATOM 1568 O O . ALA A 1 202 ? 8.991 -2.286 -16.225 1.00 92.56 202 ALA A O 1
ATOM 1569 N N . ALA A 1 203 ? 7.414 -2.050 -14.647 1.00 92.38 203 ALA A N 1
ATOM 1570 C CA . ALA A 1 203 ? 7.226 -0.616 -14.855 1.00 92.38 203 ALA A CA 1
ATOM 1571 C C . ALA A 1 203 ? 8.389 0.241 -14.321 1.00 92.38 203 ALA A C 1
ATOM 1573 O O . ALA A 1 203 ? 8.561 1.373 -14.765 1.00 92.38 203 ALA A O 1
ATOM 1574 N N . VAL A 1 204 ? 9.168 -0.280 -13.370 1.00 92.75 204 VAL A N 1
ATOM 1575 C CA . VAL A 1 204 ? 10.238 0.442 -12.662 1.00 92.75 204 VAL A CA 1
ATOM 1576 C C . VAL A 1 204 ? 11.628 -0.094 -13.007 1.00 92.75 204 VAL A C 1
ATOM 1578 O O . VAL A 1 204 ? 12.604 0.647 -12.985 1.00 92.75 204 VAL A O 1
ATOM 1581 N N . CYS A 1 205 ? 11.721 -1.367 -13.365 1.00 92.38 205 CYS A N 1
ATOM 1582 C CA . CYS A 1 205 ? 12.953 -2.059 -13.701 1.00 92.38 205 CYS A CA 1
ATOM 1583 C C . CYS A 1 205 ? 13.073 -2.271 -15.223 1.00 92.38 205 CYS A C 1
ATOM 1585 O O . CYS A 1 205 ? 12.094 -2.301 -15.974 1.00 92.38 205 CYS A O 1
ATOM 1587 N N . GLY A 1 206 ? 14.296 -2.455 -15.711 1.00 90.81 206 GLY A N 1
ATOM 1588 C CA . GLY A 1 206 ? 14.539 -3.194 -16.944 1.00 90.81 206 GLY A CA 1
ATOM 1589 C C . GLY A 1 206 ? 14.199 -4.664 -16.708 1.00 90.81 206 GLY A C 1
ATOM 1590 O O . GLY A 1 206 ? 14.743 -5.266 -15.787 1.00 90.81 206 GLY A O 1
ATOM 1591 N N . ALA A 1 207 ? 13.287 -5.219 -17.505 1.00 91.06 207 ALA A N 1
ATOM 1592 C CA . ALA A 1 207 ? 12.919 -6.629 -17.455 1.00 91.06 207 ALA A CA 1
ATOM 1593 C C . ALA A 1 207 ? 13.523 -7.352 -18.663 1.00 91.06 207 ALA A C 1
ATOM 1595 O O . ALA A 1 207 ? 13.388 -6.874 -19.791 1.00 91.06 207 ALA A O 1
ATOM 1596 N N . VAL A 1 208 ? 14.182 -8.483 -18.424 1.00 91.75 208 VAL A N 1
ATOM 1597 C CA . VAL A 1 208 ? 14.744 -9.362 -19.457 1.00 91.75 208 VAL A CA 1
ATOM 1598 C C . VAL A 1 208 ? 14.243 -10.779 -19.196 1.00 91.75 208 VAL A C 1
ATOM 1600 O O . VAL A 1 208 ? 14.180 -11.215 -18.049 1.00 91.75 208 VAL A O 1
ATOM 1603 N N . GLN A 1 209 ? 13.855 -11.486 -20.256 1.00 91.25 209 GLN A N 1
ATOM 1604 C CA . GLN A 1 209 ? 13.481 -12.896 -20.172 1.00 91.25 209 GLN A CA 1
ATOM 1605 C C . GLN A 1 209 ? 14.755 -13.746 -20.227 1.00 91.25 209 GLN A C 1
ATOM 1607 O O . GLN A 1 209 ? 15.496 -13.664 -21.207 1.00 91.25 209 GLN A O 1
ATOM 1612 N N . ALA A 1 210 ? 15.008 -14.547 -19.195 1.00 86.62 210 ALA A N 1
ATOM 1613 C CA . ALA A 1 210 ? 16.142 -15.463 -19.133 1.00 86.62 210 ALA A CA 1
ATOM 1614 C C . ALA A 1 210 ? 15.620 -16.877 -18.849 1.00 86.62 210 ALA A C 1
ATOM 1616 O O . ALA A 1 210 ? 15.332 -17.233 -17.709 1.00 86.62 210 ALA A O 1
ATOM 1617 N N . GLY A 1 211 ? 15.454 -17.672 -19.910 1.00 86.50 211 GLY A N 1
ATOM 1618 C CA . GLY A 1 211 ? 14.774 -18.966 -19.821 1.00 86.50 211 GLY A CA 1
ATOM 1619 C C . GLY A 1 211 ? 13.290 -18.786 -19.494 1.00 86.50 211 GLY A C 1
ATOM 1620 O O . GLY A 1 211 ? 12.606 -18.001 -20.157 1.00 86.50 211 GLY A O 1
ATOM 1621 N N . ASP A 1 212 ? 12.818 -19.470 -18.454 1.00 84.62 212 ASP A N 1
ATOM 1622 C CA . ASP A 1 212 ? 11.410 -19.450 -18.034 1.00 84.62 212 ASP A CA 1
ATOM 1623 C C . ASP A 1 212 ? 11.080 -18.291 -17.076 1.00 84.62 212 ASP A C 1
ATOM 1625 O O . ASP A 1 212 ? 9.909 -17.974 -16.858 1.00 84.62 212 ASP A O 1
ATOM 1629 N N . GLU A 1 213 ? 12.093 -17.592 -16.554 1.00 86.38 213 GLU A N 1
ATOM 1630 C CA . GLU A 1 213 ? 11.920 -16.537 -15.557 1.00 86.38 213 GLU A CA 1
ATOM 1631 C C . GLU A 1 213 ? 12.190 -15.132 -16.104 1.00 86.38 213 GLU A C 1
ATOM 1633 O O . GLU A 1 213 ? 13.025 -14.894 -16.987 1.00 86.38 213 GLU A O 1
ATOM 1638 N N . ARG A 1 214 ? 11.468 -14.161 -15.534 1.00 89.69 214 ARG A N 1
ATOM 1639 C CA . ARG A 1 214 ? 11.710 -12.738 -15.769 1.00 89.69 214 ARG A CA 1
ATOM 1640 C C . ARG A 1 214 ? 12.698 -12.226 -14.743 1.00 89.69 214 ARG A C 1
ATOM 1642 O O . ARG A 1 214 ? 12.426 -12.258 -13.545 1.00 89.69 214 ARG A O 1
ATOM 1649 N N . MET A 1 215 ? 13.807 -11.695 -15.231 1.00 91.00 215 MET A N 1
ATOM 1650 C CA . MET A 1 215 ? 14.804 -11.061 -14.388 1.00 91.00 215 MET A CA 1
ATOM 1651 C C . MET A 1 215 ? 14.690 -9.542 -14.476 1.00 91.00 215 MET A C 1
ATOM 1653 O O . MET A 1 215 ? 14.424 -8.971 -15.538 1.00 91.00 215 MET A O 1
ATOM 1657 N N . TYR A 1 216 ? 14.907 -8.882 -13.345 1.00 91.88 216 TYR A N 1
ATOM 1658 C CA . TYR A 1 216 ? 14.704 -7.455 -13.163 1.00 91.88 216 TYR A CA 1
ATOM 1659 C C . TYR A 1 216 ? 16.004 -6.774 -12.748 1.00 91.88 216 TYR A C 1
ATOM 1661 O O . TYR A 1 216 ? 16.744 -7.270 -11.902 1.00 91.88 216 TYR A O 1
ATOM 1669 N N . ARG A 1 217 ? 16.254 -5.598 -13.324 1.00 90.88 217 ARG A N 1
ATOM 1670 C CA . ARG A 1 217 ? 17.312 -4.673 -12.907 1.00 90.88 217 ARG A CA 1
ATOM 1671 C C . ARG A 1 217 ? 16.727 -3.281 -12.742 1.00 90.88 217 ARG A C 1
ATOM 1673 O O . ARG A 1 217 ? 16.056 -2.799 -13.650 1.00 90.88 217 ARG A O 1
ATOM 1680 N N . VAL A 1 218 ? 16.991 -2.623 -11.619 1.00 90.44 218 VAL A N 1
ATOM 1681 C CA . VAL A 1 218 ? 16.466 -1.276 -11.343 1.00 90.44 218 VAL A CA 1
ATOM 1682 C C . VAL A 1 218 ? 16.891 -0.292 -12.432 1.00 90.44 218 VAL A C 1
ATOM 1684 O O . VAL A 1 218 ? 18.074 -0.195 -12.755 1.00 90.44 218 VAL A O 1
ATOM 1687 N N . ASP A 1 219 ? 15.922 0.441 -12.977 1.00 91.12 219 ASP A N 1
ATOM 1688 C CA . ASP A 1 219 ? 16.140 1.526 -13.928 1.00 91.12 219 ASP A CA 1
ATOM 1689 C C . ASP A 1 219 ? 15.712 2.838 -13.262 1.00 91.12 219 ASP A C 1
ATOM 1691 O O . ASP A 1 219 ? 14.533 3.082 -12.998 1.00 91.12 219 ASP A O 1
ATOM 1695 N N . GLU A 1 220 ? 16.690 3.683 -12.946 1.00 90.69 220 GLU A N 1
ATOM 1696 C CA . GLU A 1 220 ? 16.461 4.914 -12.189 1.00 90.69 220 GLU A CA 1
ATOM 1697 C C . GLU A 1 220 ? 15.587 5.914 -12.953 1.00 90.69 220 GLU A C 1
ATOM 1699 O O . GLU A 1 220 ? 14.779 6.615 -12.339 1.00 90.69 220 GLU A O 1
ATOM 1704 N N . ALA A 1 221 ? 15.667 5.937 -14.288 1.00 92.62 221 ALA A N 1
ATOM 1705 C CA . ALA A 1 221 ? 14.841 6.817 -15.107 1.00 92.62 221 ALA A CA 1
ATOM 1706 C C . ALA A 1 221 ? 13.368 6.383 -15.067 1.00 92.62 221 ALA A C 1
ATOM 1708 O O . ALA A 1 221 ? 12.473 7.215 -14.884 1.00 92.62 221 ALA A O 1
ATOM 1709 N N . LYS A 1 222 ? 13.107 5.073 -15.167 1.00 93.94 222 LYS A N 1
ATOM 1710 C CA . LYS A 1 222 ? 11.752 4.516 -15.031 1.00 93.94 222 LYS A CA 1
ATOM 1711 C C . LYS A 1 222 ? 11.197 4.689 -13.623 1.00 93.94 222 LYS A C 1
ATOM 1713 O O . LYS A 1 222 ? 10.038 5.080 -13.475 1.00 93.94 222 LYS A O 1
ATOM 1718 N N . LEU A 1 223 ? 12.015 4.450 -12.594 1.00 93.88 223 LEU A N 1
ATOM 1719 C CA . LEU A 1 223 ? 11.625 4.673 -11.203 1.00 93.88 223 LEU A CA 1
ATOM 1720 C C . LEU A 1 223 ? 11.223 6.129 -10.969 1.00 93.88 223 LEU A C 1
ATOM 1722 O O . LEU A 1 223 ? 10.140 6.389 -10.442 1.00 93.88 223 LEU A O 1
ATOM 1726 N N . LEU A 1 224 ? 12.065 7.076 -11.390 1.00 94.75 224 LEU A N 1
ATOM 1727 C CA . LEU A 1 224 ? 11.782 8.501 -11.258 1.00 94.75 224 LEU A CA 1
ATOM 1728 C C . LEU A 1 224 ? 10.498 8.874 -12.007 1.00 94.75 224 LEU A C 1
ATOM 1730 O O . LEU A 1 224 ? 9.644 9.566 -11.451 1.00 94.75 224 LEU A O 1
ATOM 1734 N N . GLY A 1 225 ? 10.317 8.364 -13.227 1.00 94.62 225 GLY A N 1
ATOM 1735 C CA . GLY A 1 225 ? 9.090 8.547 -14.002 1.00 94.62 225 GLY A CA 1
ATOM 1736 C C . GLY A 1 225 ? 7.845 8.040 -13.267 1.00 94.62 225 GLY A C 1
ATOM 1737 O O . GLY A 1 225 ? 6.846 8.757 -13.172 1.00 94.62 225 GLY A O 1
ATOM 1738 N N . ALA A 1 226 ? 7.909 6.844 -12.676 1.00 93.38 226 ALA A N 1
ATOM 1739 C CA . ALA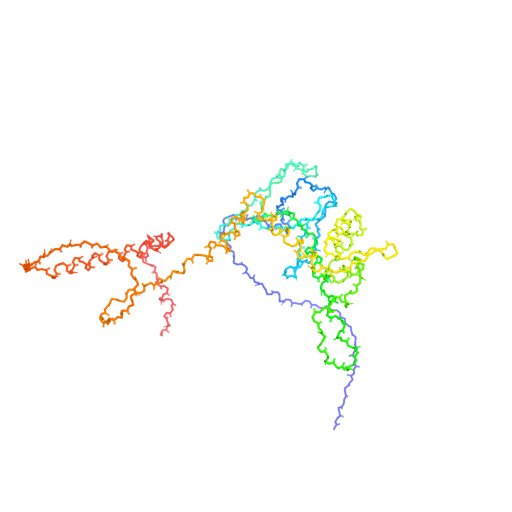 A 1 226 ? 6.814 6.263 -11.904 1.00 93.38 226 ALA A CA 1
ATOM 1740 C C . ALA A 1 226 ? 6.510 7.057 -10.619 1.00 93.38 226 ALA A C 1
ATOM 1742 O O . ALA A 1 226 ? 5.340 7.276 -10.291 1.00 93.38 226 ALA A O 1
ATOM 1743 N N . LEU A 1 227 ? 7.539 7.523 -9.904 1.00 93.25 227 LEU A N 1
ATOM 1744 C CA . LEU A 1 227 ? 7.386 8.355 -8.707 1.00 93.25 227 LEU A CA 1
ATOM 1745 C C . LEU A 1 227 ? 6.785 9.724 -9.040 1.00 93.25 227 LEU A C 1
ATOM 1747 O O . LEU A 1 227 ? 5.863 10.171 -8.356 1.00 93.25 227 LEU A O 1
ATOM 1751 N N . LEU A 1 228 ? 7.236 10.364 -10.121 1.00 92.75 228 LEU A N 1
ATOM 1752 C CA . LEU A 1 228 ? 6.666 11.624 -10.598 1.00 92.75 228 LEU A CA 1
ATOM 1753 C C . LEU A 1 228 ? 5.216 11.453 -11.053 1.00 92.75 228 LEU A C 1
ATOM 1755 O O . LEU A 1 228 ? 4.377 12.292 -10.729 1.00 92.75 228 LEU A O 1
ATOM 1759 N N . ALA A 1 229 ? 4.891 10.364 -11.752 1.00 91.31 229 ALA A N 1
ATOM 1760 C CA . ALA A 1 229 ? 3.515 10.058 -12.135 1.00 91.31 229 ALA A CA 1
ATOM 1761 C C . ALA A 1 229 ? 2.609 9.903 -10.903 1.00 91.31 229 ALA A C 1
ATOM 1763 O O . ALA A 1 229 ? 1.501 10.437 -10.884 1.00 91.31 229 ALA A O 1
ATOM 1764 N N . LYS A 1 230 ? 3.095 9.253 -9.838 1.00 90.62 230 LYS A N 1
ATOM 1765 C CA . LYS A 1 230 ? 2.372 9.160 -8.561 1.00 90.62 230 LYS A CA 1
ATOM 1766 C C . LYS A 1 230 ? 2.207 10.500 -7.870 1.00 90.62 230 LYS A C 1
ATOM 1768 O O . LYS A 1 230 ? 1.105 10.812 -7.434 1.00 90.62 230 LYS A O 1
ATOM 1773 N N . ALA A 1 231 ? 3.271 11.294 -7.785 1.00 88.81 231 ALA A N 1
ATOM 1774 C CA . ALA A 1 231 ? 3.208 12.627 -7.199 1.00 88.81 231 ALA A CA 1
ATOM 1775 C C . ALA A 1 231 ? 2.187 13.501 -7.947 1.00 88.81 231 ALA A C 1
ATOM 1777 O O . ALA A 1 231 ? 1.343 14.144 -7.328 1.00 88.81 231 ALA A O 1
ATOM 1778 N N . ARG A 1 232 ? 2.189 13.441 -9.284 1.00 88.56 232 ARG A N 1
ATOM 1779 C CA . ARG A 1 232 ? 1.194 14.115 -10.125 1.00 88.56 232 ARG A CA 1
ATOM 1780 C C . ARG A 1 232 ? -0.213 13.576 -9.908 1.00 88.56 232 ARG A C 1
ATOM 1782 O O . ARG A 1 232 ? -1.126 14.381 -9.840 1.00 88.56 232 ARG A O 1
ATOM 1789 N N . ALA A 1 233 ? -0.409 12.266 -9.758 1.00 86.75 233 ALA A N 1
ATOM 1790 C CA . ALA A 1 233 ? -1.728 11.696 -9.469 1.00 86.75 233 ALA A CA 1
ATOM 1791 C C . ALA A 1 233 ? -2.287 12.188 -8.122 1.00 86.75 233 ALA A C 1
ATOM 1793 O O . ALA A 1 233 ? -3.468 12.511 -8.029 1.00 86.75 233 ALA A O 1
ATOM 1794 N N . VAL A 1 234 ? -1.428 12.325 -7.106 1.00 84.19 234 VAL A N 1
ATOM 1795 C CA . VAL A 1 234 ? -1.805 12.881 -5.794 1.00 84.19 234 VAL A CA 1
ATOM 1796 C C . VAL A 1 234 ? -2.236 14.350 -5.899 1.00 84.19 234 VAL A C 1
ATOM 1798 O O . VAL A 1 234 ? -3.146 14.767 -5.191 1.00 84.19 234 VAL A O 1
ATOM 1801 N N . VAL A 1 235 ? -1.622 15.127 -6.794 1.00 84.88 235 VAL A N 1
ATOM 1802 C CA . VAL A 1 235 ? -1.960 16.545 -7.041 1.00 84.88 235 VAL A CA 1
ATOM 1803 C C . VAL A 1 235 ? -3.136 16.707 -8.026 1.00 84.88 235 VAL A C 1
ATOM 1805 O O . VAL A 1 235 ? -3.906 17.665 -7.964 1.00 84.88 235 VAL A O 1
ATOM 1808 N N . GLY A 1 236 ? -3.283 15.769 -8.962 1.00 66.62 236 GLY A N 1
ATOM 1809 C CA . GLY A 1 236 ? -4.207 15.815 -10.096 1.00 66.62 236 GLY A CA 1
ATOM 1810 C C . GLY A 1 236 ? -5.587 15.218 -9.829 1.00 66.62 236 GLY A C 1
ATOM 1811 O O . GLY A 1 236 ? -6.479 15.395 -10.651 1.00 66.62 236 GLY A O 1
ATOM 1812 N N . GLY A 1 237 ? -5.803 14.569 -8.682 1.00 62.66 237 GLY A N 1
ATOM 1813 C CA . GLY A 1 237 ? -7.075 13.935 -8.308 1.00 62.66 237 GLY A CA 1
ATOM 1814 C C . GLY A 1 237 ? -8.263 14.877 -8.047 1.00 62.66 237 GLY A C 1
ATOM 1815 O O . GLY A 1 237 ? -9.263 14.423 -7.501 1.00 62.66 237 GLY A O 1
ATOM 1816 N N . GLY A 1 238 ? -8.192 16.163 -8.419 1.00 53.06 238 GLY A N 1
ATOM 1817 C CA . GLY A 1 238 ? -9.354 17.055 -8.324 1.00 53.06 238 GLY A CA 1
ATOM 1818 C C . GLY A 1 238 ? -9.170 18.515 -8.753 1.00 53.06 238 GLY A C 1
ATOM 1819 O O . GLY A 1 238 ? -10.149 19.119 -9.171 1.00 53.06 238 GLY A O 1
ATOM 1820 N N . ALA A 1 239 ? -7.967 19.107 -8.679 1.00 56.41 239 ALA A N 1
ATOM 1821 C CA . ALA A 1 239 ? -7.805 20.540 -9.005 1.00 56.41 239 ALA A CA 1
ATOM 1822 C C . ALA A 1 239 ? -6.360 21.021 -9.264 1.00 56.41 239 ALA A C 1
ATOM 1824 O O . ALA A 1 239 ? -6.101 22.222 -9.212 1.00 56.41 239 ALA A O 1
ATOM 1825 N N . GLY A 1 240 ? -5.387 20.122 -9.458 1.00 67.88 240 GLY A N 1
ATOM 1826 C CA . GLY A 1 240 ? -3.973 20.523 -9.497 1.00 67.88 240 GLY A CA 1
ATOM 1827 C C . GLY A 1 240 ? -3.465 21.078 -8.156 1.00 67.88 240 GLY A C 1
ATOM 1828 O O . GLY A 1 240 ? -2.461 21.787 -8.118 1.00 67.88 240 GLY A O 1
ATOM 1829 N N . ARG A 1 241 ? -4.166 20.777 -7.055 1.00 73.88 241 ARG A N 1
ATOM 1830 C CA . ARG A 1 241 ? -3.823 21.187 -5.690 1.00 73.88 241 ARG A CA 1
ATOM 1831 C C . ARG A 1 241 ? -3.444 19.969 -4.862 1.00 73.88 241 ARG A C 1
ATOM 1833 O O . ARG A 1 241 ? -3.997 18.886 -5.033 1.00 73.88 241 ARG A O 1
ATOM 1840 N N . LEU A 1 242 ? -2.502 20.170 -3.945 1.00 82.44 242 LEU A N 1
ATOM 1841 C CA . LEU A 1 242 ? -2.202 19.197 -2.899 1.00 82.44 242 LEU A CA 1
ATOM 1842 C C . LEU A 1 242 ? -3.466 18.953 -2.052 1.00 82.44 242 LEU A C 1
ATOM 1844 O O . LEU A 1 242 ? -4.221 19.898 -1.819 1.00 82.44 242 LEU A O 1
ATOM 1848 N N . PRO A 1 243 ? -3.689 17.726 -1.550 1.00 85.69 243 PRO A N 1
ATOM 1849 C CA . PRO A 1 243 ? -4.698 17.461 -0.530 1.00 85.69 243 PRO A CA 1
ATOM 1850 C C . PRO A 1 243 ? -4.608 18.469 0.617 1.00 85.69 243 PRO A C 1
ATOM 1852 O O . PRO A 1 243 ? -3.502 18.781 1.060 1.00 85.69 243 PRO A O 1
ATOM 1855 N N . GLU A 1 244 ? -5.748 18.940 1.126 1.00 85.31 244 GLU A N 1
ATOM 1856 C CA . GLU A 1 244 ? -5.809 20.040 2.104 1.00 85.31 244 GLU A CA 1
ATOM 1857 C C . GLU A 1 244 ? -4.902 19.814 3.319 1.00 85.31 244 GLU A C 1
ATOM 1859 O O . GLU A 1 244 ? -4.186 20.720 3.738 1.00 85.31 244 GLU A O 1
ATOM 1864 N N . SER A 1 245 ? -4.848 18.581 3.835 1.00 84.88 245 SER A N 1
ATOM 1865 C CA . SER A 1 245 ? -3.983 18.219 4.962 1.00 84.88 245 SER A CA 1
ATOM 1866 C C . SER A 1 245 ? -2.487 18.325 4.648 1.00 84.88 245 SER A C 1
ATOM 1868 O O . SER A 1 245 ? -1.675 18.540 5.546 1.00 84.88 245 SER A O 1
ATOM 1870 N N . MET A 1 246 ? -2.096 18.112 3.387 1.00 85.69 246 MET A N 1
ATOM 1871 C CA . MET A 1 246 ? -0.716 18.282 2.929 1.00 85.69 246 MET A CA 1
ATOM 1872 C C . MET A 1 246 ? -0.421 19.742 2.593 1.00 85.69 246 MET A C 1
ATOM 1874 O O . MET A 1 246 ? 0.644 20.231 2.952 1.00 85.69 246 MET A O 1
ATOM 1878 N N . GLU A 1 247 ? -1.355 20.451 1.961 1.00 87.25 247 GLU A N 1
ATOM 1879 C CA . GLU A 1 247 ? -1.234 21.885 1.687 1.00 87.25 247 GLU A CA 1
ATOM 1880 C C . GLU A 1 247 ? -1.093 22.681 2.990 1.00 87.25 247 GLU A C 1
ATOM 1882 O O . GLU A 1 247 ? -0.213 23.526 3.112 1.00 87.25 247 GLU A O 1
ATOM 1887 N N . GLU A 1 248 ? -1.893 22.377 4.011 1.00 89.19 248 GLU A N 1
ATOM 1888 C CA . GLU A 1 248 ? -1.790 23.034 5.313 1.00 89.19 248 GLU A CA 1
ATOM 1889 C C . GLU A 1 248 ? -0.419 22.805 5.962 1.00 89.19 248 GLU A C 1
ATOM 1891 O O . GLU A 1 248 ? 0.195 23.741 6.469 1.00 89.19 248 GLU A O 1
ATOM 1896 N N . ARG A 1 249 ? 0.095 21.572 5.892 1.00 88.25 249 ARG A N 1
ATOM 1897 C CA . ARG A 1 249 ? 1.371 21.189 6.507 1.00 88.25 249 ARG A CA 1
ATOM 1898 C C . ARG A 1 249 ? 2.602 21.710 5.778 1.00 88.25 249 ARG A C 1
ATOM 1900 O O . ARG A 1 249 ? 3.536 22.122 6.452 1.00 88.25 249 ARG A O 1
ATOM 1907 N N . PHE A 1 250 ? 2.625 21.625 4.451 1.00 86.19 250 PHE A N 1
ATOM 1908 C CA . PHE A 1 250 ? 3.820 21.893 3.645 1.00 86.19 250 PHE A CA 1
ATOM 1909 C C . PHE A 1 250 ? 3.795 23.252 2.946 1.00 86.19 250 PHE A C 1
ATOM 1911 O O . PHE A 1 250 ? 4.842 23.719 2.518 1.00 86.19 250 PHE A O 1
ATOM 1918 N N . VAL A 1 251 ? 2.621 23.875 2.804 1.00 88.75 251 VAL A N 1
ATOM 1919 C CA . VAL A 1 251 ? 2.477 25.174 2.134 1.00 88.75 251 VAL A CA 1
ATOM 1920 C C . VAL A 1 251 ? 2.047 26.233 3.139 1.00 88.75 251 VAL A C 1
ATOM 1922 O O . VAL A 1 251 ? 2.805 27.157 3.394 1.00 88.75 251 VAL A O 1
ATOM 1925 N N . ARG A 1 252 ? 0.869 26.104 3.765 1.00 88.19 252 ARG A N 1
ATOM 1926 C CA . ARG A 1 252 ? 0.336 27.172 4.632 1.00 88.19 252 ARG A CA 1
ATOM 1927 C C . ARG A 1 252 ? 1.194 27.405 5.870 1.00 88.19 252 ARG A C 1
ATOM 1929 O O . ARG A 1 252 ? 1.520 28.548 6.147 1.00 88.19 252 ARG A O 1
ATOM 1936 N N . LYS A 1 253 ? 1.571 26.340 6.583 1.00 88.50 253 LYS A N 1
ATOM 1937 C CA . LYS A 1 253 ? 2.377 26.443 7.806 1.00 88.50 253 LYS A CA 1
ATOM 1938 C C . LYS A 1 253 ? 3.797 26.957 7.542 1.00 88.50 253 LYS A C 1
ATOM 1940 O O . LYS A 1 253 ? 4.321 27.710 8.349 1.00 88.50 253 LYS A O 1
ATOM 1945 N N . GLU A 1 254 ? 4.413 26.556 6.432 1.00 88.19 254 GLU A N 1
ATOM 1946 C CA . GLU A 1 254 ? 5.763 27.014 6.063 1.00 88.19 254 GLU A CA 1
ATOM 1947 C C . GLU A 1 254 ? 5.757 28.458 5.526 1.00 88.19 254 GLU A C 1
ATOM 1949 O O . GLU A 1 254 ? 6.722 29.191 5.713 1.00 88.19 254 GLU A O 1
ATOM 1954 N N . LEU A 1 255 ? 4.661 28.890 4.888 1.00 88.19 255 LEU A N 1
ATOM 1955 C CA . LEU A 1 255 ? 4.460 30.274 4.437 1.00 88.19 255 LEU A CA 1
ATOM 1956 C C . LEU A 1 255 ? 3.863 31.190 5.518 1.00 88.19 255 LEU A C 1
ATOM 1958 O O . LEU A 1 255 ? 3.686 32.385 5.274 1.00 88.19 255 LEU A O 1
ATOM 1962 N N . GLU A 1 256 ? 3.523 30.659 6.694 1.00 88.50 256 GLU A N 1
ATOM 1963 C CA . GLU A 1 256 ? 3.031 31.457 7.812 1.00 88.50 256 GLU A CA 1
ATOM 1964 C C . GLU A 1 256 ? 4.170 32.356 8.299 1.00 88.50 256 GLU A C 1
ATOM 1966 O O . GLU A 1 256 ? 5.214 31.880 8.748 1.00 88.50 256 GLU A O 1
ATOM 1971 N N . ALA A 1 257 ? 3.986 33.673 8.169 1.00 83.06 257 ALA A N 1
ATOM 1972 C CA . ALA A 1 257 ? 5.018 34.629 8.539 1.00 83.06 257 ALA A CA 1
ATOM 1973 C C . ALA A 1 257 ? 5.428 34.404 10.007 1.00 83.06 257 ALA A C 1
ATOM 1975 O O . ALA A 1 257 ? 4.554 34.388 10.882 1.00 83.06 257 ALA A O 1
ATOM 1976 N N . PRO A 1 258 ? 6.733 34.245 10.308 1.00 79.69 258 PRO A N 1
ATOM 1977 C CA . PRO A 1 258 ? 7.178 34.066 11.679 1.00 79.69 258 PRO A CA 1
ATOM 1978 C C . PRO A 1 258 ? 6.712 35.268 12.497 1.00 79.69 258 PRO A C 1
ATOM 1980 O O . PRO A 1 258 ? 6.959 36.416 12.123 1.00 79.69 258 PRO A O 1
ATOM 1983 N N . VAL A 1 259 ? 6.015 35.004 13.605 1.00 74.50 259 VAL A N 1
ATOM 1984 C CA . VAL A 1 259 ? 5.515 36.052 14.498 1.00 74.50 259 VAL A CA 1
ATOM 1985 C C . VAL A 1 259 ? 6.721 36.752 15.118 1.00 74.50 259 VAL A C 1
ATOM 1987 O O . VAL A 1 259 ? 7.247 36.338 16.152 1.00 74.50 259 VAL A O 1
ATOM 1990 N N . LEU A 1 260 ? 7.187 37.814 14.462 1.00 67.38 260 LEU A N 1
ATOM 1991 C CA . LEU A 1 260 ? 8.163 38.735 15.012 1.00 67.38 260 LEU A CA 1
ATOM 1992 C C . LEU A 1 260 ? 7.497 39.387 16.218 1.00 67.38 260 LEU A C 1
ATOM 1994 O O . LEU A 1 260 ? 6.674 40.293 16.093 1.00 67.38 260 LEU A O 1
ATOM 1998 N N . GLY A 1 261 ? 7.824 38.881 17.404 1.00 61.88 261 GLY A N 1
ATOM 1999 C CA . GLY A 1 261 ? 7.475 39.526 18.655 1.00 61.88 261 GLY A CA 1
ATOM 2000 C C . GLY A 1 261 ? 8.176 40.876 18.706 1.00 61.88 261 GLY A C 1
ATOM 2001 O O . GLY A 1 261 ? 9.297 40.969 19.201 1.00 61.88 261 GLY A O 1
ATOM 2002 N N . VAL A 1 262 ? 7.529 41.919 18.183 1.00 56.84 262 VAL A N 1
ATOM 2003 C CA . VAL A 1 262 ? 7.969 43.301 18.349 1.00 56.84 262 VAL A CA 1
ATOM 2004 C C . VAL A 1 262 ? 7.919 43.591 19.843 1.00 56.84 262 VAL A C 1
ATOM 2006 O O . VAL A 1 262 ? 6.871 43.889 20.418 1.00 56.84 262 VAL A O 1
ATOM 2009 N N . ARG A 1 263 ? 9.071 43.475 20.508 1.00 54.97 263 ARG A N 1
ATOM 2010 C CA . ARG A 1 263 ? 9.269 44.101 21.809 1.00 54.97 263 ARG A CA 1
ATOM 2011 C C . ARG A 1 263 ? 9.287 45.596 21.546 1.00 54.97 263 ARG A C 1
ATOM 2013 O O . ARG A 1 263 ? 10.306 46.143 21.142 1.00 54.97 263 ARG A O 1
ATOM 2020 N N . VAL A 1 264 ? 8.149 46.248 21.762 1.00 49.66 264 VAL A N 1
ATOM 2021 C CA . VAL A 1 264 ? 8.092 47.704 21.873 1.00 49.66 264 VAL A CA 1
ATOM 2022 C C . VAL A 1 264 ? 8.917 48.077 23.105 1.00 49.66 264 VAL A C 1
ATOM 2024 O O . VAL A 1 264 ? 8.432 48.040 24.236 1.00 49.66 264 VAL A O 1
ATOM 2027 N N . ALA A 1 265 ? 10.201 48.363 22.889 1.00 42.78 265 ALA A N 1
ATOM 2028 C CA . ALA A 1 265 ? 11.055 48.985 23.881 1.00 42.78 265 ALA A CA 1
ATOM 2029 C C . ALA A 1 265 ? 10.541 50.411 24.081 1.00 42.78 265 ALA A C 1
ATOM 2031 O O . ALA A 1 265 ? 10.688 51.289 23.234 1.00 42.78 265 ALA A O 1
ATOM 2032 N N . ARG A 1 266 ? 9.858 50.622 25.201 1.00 44.25 266 ARG A N 1
ATOM 2033 C CA . ARG A 1 266 ? 9.441 51.946 25.640 1.00 44.25 266 ARG A CA 1
ATOM 2034 C C . ARG A 1 266 ? 10.652 52.588 26.326 1.00 44.25 266 ARG A C 1
ATOM 2036 O O . ARG A 1 266 ? 10.888 52.300 27.493 1.00 44.25 266 ARG A O 1
ATOM 2043 N N . GLY A 1 267 ? 11.406 53.428 25.612 1.00 40.06 267 GLY A N 1
ATOM 2044 C CA . GLY A 1 267 ? 12.320 54.391 26.241 1.00 40.06 267 GLY A CA 1
ATOM 2045 C C . GLY A 1 267 ? 13.645 54.674 25.523 1.00 40.06 267 GLY A C 1
ATOM 2046 O O . GLY A 1 267 ? 14.445 53.773 25.324 1.00 40.06 267 GLY A O 1
ATOM 2047 N N . SER A 1 268 ? 13.847 55.970 25.251 1.00 37.66 268 SER A N 1
ATOM 2048 C CA . SER A 1 268 ? 15.091 56.718 24.985 1.00 37.66 268 SER A CA 1
ATOM 2049 C C . SER A 1 268 ? 15.901 56.424 23.713 1.00 37.66 268 SER A C 1
ATOM 2051 O O . SER A 1 268 ? 16.835 55.634 23.716 1.00 37.66 268 SER A O 1
ATOM 2053 N N . GLY A 1 269 ? 15.576 57.190 22.664 1.00 40.97 269 GLY A N 1
ATOM 2054 C CA . GLY A 1 269 ? 16.523 57.972 21.857 1.00 40.97 269 GLY A CA 1
ATOM 2055 C C . GLY A 1 269 ? 17.792 57.301 21.334 1.00 40.97 269 GLY A C 1
ATOM 2056 O O . GLY A 1 269 ? 18.827 57.367 21.981 1.00 40.97 269 GLY A O 1
ATOM 2057 N N . ALA A 1 270 ? 17.742 56.829 20.089 1.00 33.78 270 ALA A N 1
ATOM 2058 C CA . ALA A 1 270 ? 18.837 56.957 19.129 1.00 33.78 270 ALA A CA 1
ATOM 2059 C C . ALA A 1 270 ? 18.286 56.723 17.717 1.00 33.78 270 ALA A C 1
ATOM 2061 O O . ALA A 1 270 ? 17.607 55.734 17.449 1.00 33.78 270 ALA A O 1
ATOM 2062 N N . VAL A 1 271 ? 18.557 57.683 16.839 1.00 35.22 271 VAL A N 1
ATOM 2063 C CA . VAL A 1 271 ? 18.240 57.669 15.412 1.00 35.22 271 VAL A CA 1
ATOM 2064 C C . VAL A 1 271 ? 19.066 56.581 14.727 1.00 35.22 271 VAL A C 1
ATOM 2066 O O . VAL A 1 271 ? 20.290 56.602 14.818 1.00 35.22 271 VAL A O 1
ATOM 2069 N N . VAL A 1 272 ? 18.413 55.677 13.995 1.00 37.16 272 VAL A N 1
ATOM 2070 C CA . VAL A 1 272 ? 19.044 54.932 12.898 1.00 37.16 272 VAL A CA 1
ATOM 2071 C C . VAL A 1 272 ? 18.146 55.082 11.679 1.00 37.16 272 VAL A C 1
ATOM 2073 O O . VAL A 1 272 ? 17.009 54.615 11.658 1.00 37.16 272 VAL A O 1
ATOM 2076 N N . VAL A 1 273 ? 18.669 55.811 10.699 1.00 33.78 273 VAL A N 1
ATOM 2077 C CA . VAL A 1 273 ? 18.098 56.007 9.369 1.00 33.78 273 VAL A CA 1
ATOM 2078 C C . VAL A 1 273 ? 18.320 54.729 8.564 1.00 33.78 273 VAL A C 1
ATOM 2080 O O . VAL A 1 273 ? 19.459 54.291 8.423 1.00 33.78 273 VAL A O 1
ATOM 2083 N N . VAL A 1 274 ? 17.250 54.164 8.010 1.00 39.50 274 VAL A N 1
ATOM 2084 C CA . VAL A 1 274 ? 17.314 53.335 6.800 1.00 39.50 274 VAL A CA 1
ATOM 2085 C C . VAL A 1 274 ? 16.179 53.806 5.899 1.00 39.50 274 VAL A C 1
ATOM 2087 O O . VAL A 1 274 ? 15.008 53.709 6.263 1.00 39.50 274 VAL A O 1
ATOM 2090 N N . GLU A 1 275 ? 16.551 54.401 4.768 1.00 32.62 275 GLU A N 1
ATOM 2091 C CA . GLU A 1 275 ? 15.641 54.856 3.718 1.00 32.62 275 GLU A CA 1
ATOM 2092 C C . GLU A 1 275 ? 15.001 53.668 2.985 1.00 32.62 275 GLU A C 1
ATOM 2094 O O . GLU A 1 275 ? 15.631 52.634 2.764 1.00 32.62 275 GLU A O 1
ATOM 2099 N N . GLY A 1 276 ? 13.737 53.845 2.601 1.00 29.81 276 GLY A N 1
ATOM 2100 C CA . GLY A 1 276 ? 12.922 52.866 1.887 1.00 29.81 276 GLY A CA 1
ATOM 2101 C C . GLY A 1 276 ? 11.515 53.414 1.660 1.00 29.81 276 GLY A C 1
ATOM 2102 O O . GLY A 1 276 ? 10.586 53.084 2.385 1.00 29.81 276 GLY A O 1
ATOM 2103 N N . GLU A 1 277 ? 11.447 54.332 0.702 1.00 30.81 277 GLU A N 1
ATOM 2104 C CA . GLU A 1 277 ? 10.345 55.112 0.122 1.00 30.81 277 GLU A CA 1
ATOM 2105 C C . GLU A 1 277 ? 8.920 54.509 0.145 1.00 30.81 277 GLU A C 1
ATOM 2107 O O . GLU A 1 277 ? 8.714 53.334 -0.154 1.00 30.81 277 GLU A O 1
ATOM 2112 N N . GLY A 1 278 ? 7.905 55.350 0.413 1.00 29.23 278 GLY A N 1
ATOM 2113 C CA . GLY A 1 278 ? 6.500 54.944 0.278 1.00 29.23 278 GLY A CA 1
ATOM 2114 C C . GLY A 1 278 ? 5.438 55.907 0.822 1.00 29.23 278 GLY A C 1
ATOM 2115 O O . GLY A 1 278 ? 4.722 55.557 1.747 1.00 29.23 278 GLY A O 1
ATOM 2116 N N . ALA A 1 279 ? 5.342 57.093 0.216 1.00 30.72 279 ALA A N 1
ATOM 2117 C CA . ALA A 1 279 ? 4.144 57.925 0.014 1.00 30.72 279 ALA A CA 1
ATOM 2118 C C . ALA A 1 279 ? 3.151 58.263 1.163 1.00 30.72 279 ALA A C 1
ATOM 2120 O O . ALA A 1 279 ? 2.422 57.431 1.687 1.00 30.72 279 ALA A O 1
ATOM 2121 N N . ALA A 1 280 ? 2.975 59.587 1.296 1.00 28.91 280 ALA A N 1
ATOM 2122 C CA . ALA A 1 280 ? 1.727 60.322 1.538 1.00 28.91 280 ALA A CA 1
ATOM 2123 C C . ALA A 1 280 ? 1.042 60.214 2.913 1.00 28.91 280 ALA A C 1
ATOM 2125 O O . ALA A 1 280 ? 0.434 59.207 3.244 1.00 28.91 280 ALA A O 1
ATOM 2126 N N . ALA A 1 281 ? 0.968 61.348 3.626 1.00 30.86 281 ALA A N 1
ATOM 2127 C CA . ALA A 1 281 ? -0.306 62.040 3.869 1.00 30.86 281 ALA A CA 1
ATOM 2128 C C . ALA A 1 281 ? -0.185 63.191 4.890 1.00 30.86 281 ALA A C 1
ATOM 2130 O O . ALA A 1 281 ? 0.235 63.007 6.023 1.00 30.86 281 ALA A O 1
ATOM 2131 N N . VAL A 1 282 ? -0.712 64.341 4.458 1.00 39.28 282 VAL A N 1
ATOM 2132 C CA . VAL A 1 282 ? -1.594 65.242 5.221 1.00 39.28 282 VAL A CA 1
ATOM 2133 C C . VAL A 1 282 ? -0.980 66.123 6.323 1.00 39.28 282 VAL A C 1
ATOM 2135 O O . VAL A 1 282 ? -0.649 65.725 7.432 1.00 39.28 282 VAL A O 1
ATOM 2138 N N . ARG A 1 283 ? -0.967 67.410 5.962 1.00 38.72 283 ARG A N 1
ATOM 2139 C CA . ARG A 1 283 ? -0.923 68.618 6.791 1.00 38.72 283 ARG A CA 1
ATOM 2140 C C . ARG A 1 283 ? -1.915 68.544 7.960 1.00 38.72 283 ARG A C 1
ATOM 2142 O O . ARG A 1 283 ? -3.058 68.163 7.730 1.00 38.72 283 ARG A O 1
ATOM 2149 N N . SER A 1 284 ? -1.553 69.076 9.127 1.00 39.59 284 SER A N 1
ATOM 2150 C CA . SER A 1 284 ? -2.383 70.052 9.857 1.00 39.59 284 SER A CA 1
ATOM 2151 C C . SER A 1 284 ? -1.644 70.635 11.059 1.00 39.59 284 SER A C 1
ATOM 2153 O O . SER A 1 284 ? -1.009 69.932 11.837 1.00 39.59 284 SER A O 1
ATOM 2155 N N . ASN A 1 285 ? -1.750 71.953 11.127 1.00 33.84 285 ASN A N 1
ATOM 2156 C CA . ASN A 1 285 ? -1.221 72.884 12.104 1.00 33.84 285 ASN A CA 1
ATOM 2157 C C . ASN A 1 285 ? -1.716 72.678 13.544 1.00 33.84 285 ASN A C 1
ATOM 2159 O O . ASN A 1 285 ? -2.768 72.094 13.777 1.00 33.84 285 ASN A O 1
ATOM 2163 N N . ASP A 1 286 ? -0.968 73.336 14.437 1.00 37.25 286 ASP A N 1
ATOM 2164 C CA . ASP A 1 286 ? -1.422 74.078 15.619 1.00 37.25 286 ASP A CA 1
ATOM 2165 C C . ASP A 1 286 ? -2.326 73.366 16.622 1.00 37.25 286 ASP A C 1
ATOM 2167 O O . ASP A 1 286 ? -3.516 73.226 16.393 1.00 37.25 286 ASP A O 1
ATOM 2171 N N . PHE A 1 287 ? -1.808 73.178 17.840 1.00 35.38 287 PHE A N 1
ATOM 2172 C CA . PHE A 1 287 ? -2.428 73.832 18.996 1.00 35.38 287 PHE A CA 1
ATOM 2173 C C . PHE A 1 287 ? -1.363 74.286 19.998 1.00 35.38 287 PHE A C 1
ATOM 2175 O O . PHE A 1 287 ? -0.820 73.529 20.800 1.00 35.38 287 PHE A O 1
ATOM 2182 N N . SER A 1 288 ? -1.095 75.587 19.937 1.00 39.03 288 SER A N 1
ATOM 2183 C CA . SER A 1 288 ? -0.561 76.378 21.035 1.00 39.03 288 SER A CA 1
ATOM 2184 C C . SER A 1 288 ? -1.589 76.477 22.174 1.00 39.03 288 SER A C 1
ATOM 2186 O O . SER A 1 288 ? -2.790 76.556 21.928 1.00 39.03 288 SER A O 1
ATOM 2188 N N . ARG A 1 289 ? -1.066 76.602 23.402 1.00 39.47 289 ARG A N 1
ATOM 2189 C CA . ARG A 1 289 ? -1.702 77.107 24.642 1.00 39.47 289 ARG A CA 1
ATOM 2190 C C . ARG A 1 289 ? -2.505 76.139 25.528 1.00 39.47 289 ARG A C 1
ATOM 2192 O O . ARG A 1 289 ? -3.726 7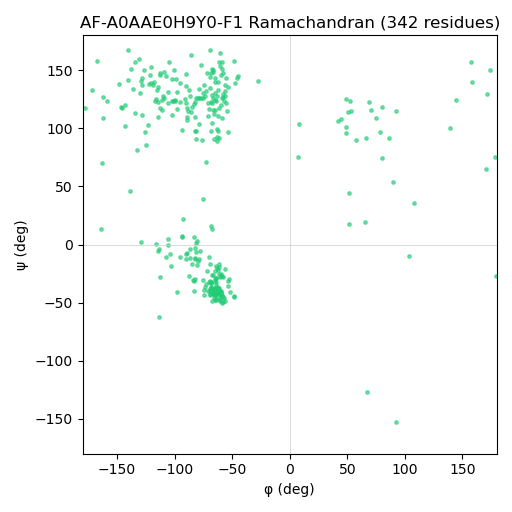6.096 25.520 1.00 39.47 289 ARG A O 1
ATOM 2199 N N . LYS A 1 290 ? -1.763 75.574 26.488 1.00 46.88 290 LYS A N 1
ATOM 2200 C CA . LYS A 1 290 ? -1.781 75.960 27.919 1.00 46.88 290 LYS A CA 1
ATOM 2201 C C . LYS A 1 290 ? -3.160 76.084 28.590 1.00 46.88 290 LYS A C 1
ATOM 2203 O O . LYS A 1 290 ? -3.777 77.143 28.559 1.00 46.88 290 LYS A O 1
ATOM 2208 N N . ARG A 1 291 ? -3.509 75.039 29.342 1.00 43.47 291 ARG A N 1
ATOM 2209 C CA . ARG A 1 291 ? -4.132 75.021 30.685 1.00 43.47 291 ARG A CA 1
ATOM 2210 C C . ARG A 1 291 ? -3.862 73.591 31.192 1.00 43.47 291 ARG A C 1
ATOM 2212 O O . ARG A 1 291 ? -4.299 72.660 30.546 1.00 43.47 291 ARG A O 1
ATOM 2219 N N . GLY A 1 292 ? -3.002 73.320 32.169 1.00 44.53 292 GLY A N 1
ATOM 2220 C CA . GLY A 1 292 ? -2.858 74.006 33.444 1.00 44.53 292 GLY A CA 1
ATOM 2221 C C . GLY A 1 292 ? -3.942 73.499 34.387 1.00 44.53 292 GLY A C 1
ATOM 2222 O O . GLY A 1 292 ? -4.919 74.210 34.592 1.00 44.53 292 GLY A O 1
ATOM 2223 N N . GLY A 1 293 ? -3.768 72.279 34.903 1.00 51.91 293 GLY A N 1
ATOM 2224 C CA . GLY A 1 293 ? -4.598 71.720 35.967 1.00 51.91 293 GLY A CA 1
ATOM 2225 C C . GLY A 1 293 ? -4.952 70.251 35.755 1.00 51.91 293 GLY A C 1
ATOM 2226 O O . GLY A 1 293 ? -5.909 69.968 35.049 1.00 51.91 293 GLY A O 1
ATOM 2227 N N . ASP A 1 294 ? -4.215 69.385 36.461 1.00 49.44 294 ASP A N 1
ATOM 2228 C CA . ASP A 1 294 ? -4.589 68.021 36.885 1.00 49.44 294 ASP A CA 1
ATOM 2229 C C . ASP A 1 294 ? -3.938 66.795 36.200 1.00 49.44 294 ASP A C 1
ATOM 2231 O O . ASP A 1 294 ? -4.539 65.727 36.090 1.00 49.44 294 ASP A O 1
ATOM 2235 N N . GLU A 1 295 ? -2.649 66.907 35.843 1.00 52.97 295 GLU A N 1
ATOM 2236 C CA . GLU A 1 295 ? -1.809 65.777 35.387 1.00 52.97 295 GLU A CA 1
ATOM 2237 C C . GLU A 1 295 ? -1.822 64.578 36.368 1.00 52.97 295 GLU A C 1
ATOM 2239 O O . GLU A 1 295 ? -1.760 63.429 35.940 1.00 52.97 295 GLU A O 1
ATOM 2244 N N . GLU A 1 296 ? -2.007 64.794 37.678 1.00 55.22 296 GLU A N 1
ATOM 2245 C CA . GLU A 1 296 ? -2.107 63.698 38.655 1.00 55.22 296 GLU A CA 1
ATOM 2246 C C . GLU A 1 296 ? -3.428 62.905 38.586 1.00 55.22 296 GLU A C 1
ATOM 2248 O O . GLU A 1 296 ? -3.430 61.699 38.871 1.00 55.22 296 GLU A O 1
ATOM 2253 N N . GLN A 1 297 ? -4.565 63.538 38.268 1.00 52.06 297 GLN A N 1
ATOM 2254 C CA . GLN A 1 297 ? -5.830 62.809 38.104 1.00 52.06 297 GLN A CA 1
ATOM 2255 C C . GLN A 1 297 ? -5.867 62.037 36.790 1.00 52.06 297 GLN A C 1
ATOM 2257 O O . GLN A 1 297 ? -6.307 60.882 36.795 1.00 52.06 297 GLN A O 1
ATOM 2262 N N . ASP A 1 298 ? -5.344 62.613 35.708 1.00 58.34 298 ASP A N 1
ATOM 2263 C CA . ASP A 1 298 ? -5.264 61.941 34.411 1.00 58.34 298 ASP A CA 1
ATOM 2264 C C . ASP A 1 298 ? -4.288 60.754 34.451 1.00 58.34 298 ASP A C 1
ATOM 2266 O O . ASP A 1 298 ? -4.637 59.657 34.004 1.00 58.34 298 ASP A O 1
ATOM 2270 N N . GLU A 1 299 ? -3.133 60.883 35.115 1.00 62.62 299 GLU A N 1
ATOM 2271 C CA . GLU A 1 299 ? -2.209 59.760 35.322 1.00 62.62 299 GLU A CA 1
ATOM 2272 C C . GLU A 1 299 ? -2.805 58.656 36.211 1.00 62.62 299 GLU A C 1
ATOM 2274 O O . GLU A 1 299 ? -2.618 57.460 35.949 1.00 62.62 299 GLU A O 1
ATOM 2279 N N . ARG A 1 300 ? -3.562 59.010 37.263 1.00 65.94 300 ARG A N 1
ATOM 2280 C CA . ARG A 1 300 ? -4.267 58.017 38.098 1.00 65.94 300 ARG A CA 1
ATOM 2281 C C . ARG A 1 300 ? -5.392 57.330 37.323 1.00 65.94 300 ARG A C 1
ATOM 2283 O O . ARG A 1 300 ? -5.568 56.118 37.484 1.00 65.94 300 ARG A O 1
ATOM 2290 N N . ALA A 1 301 ? -6.133 58.053 36.484 1.00 70.12 301 ALA A N 1
ATOM 2291 C CA . ALA A 1 301 ? -7.178 57.491 35.634 1.00 70.12 301 ALA A CA 1
ATOM 2292 C C . ALA A 1 301 ? -6.588 56.553 34.568 1.00 70.12 301 ALA A C 1
ATOM 2294 O O . ALA A 1 301 ? -7.080 55.434 34.387 1.00 70.12 301 ALA A O 1
ATOM 2295 N N . GLU A 1 302 ? -5.481 56.941 33.935 1.00 68.94 302 GLU A N 1
ATOM 2296 C CA . GLU A 1 302 ? -4.787 56.120 32.943 1.00 68.94 302 GLU A CA 1
ATOM 2297 C C . GLU A 1 302 ? -4.152 54.873 33.584 1.00 68.94 302 GLU A C 1
ATOM 2299 O O . GLU A 1 302 ? -4.278 53.760 33.060 1.00 68.94 302 GLU A O 1
ATOM 2304 N N . LYS A 1 303 ? -3.571 55.003 34.786 1.00 74.69 303 LYS A N 1
ATOM 2305 C CA . LYS A 1 303 ? -3.037 53.872 35.563 1.00 74.69 303 LYS A CA 1
ATOM 2306 C C . LYS A 1 303 ? -4.131 52.891 35.990 1.00 74.69 303 LYS A C 1
ATOM 2308 O O . LYS A 1 303 ? -3.924 51.682 35.875 1.00 74.69 303 LYS A O 1
ATOM 2313 N N . ARG A 1 304 ? -5.304 53.376 36.420 1.00 74.31 304 ARG A N 1
ATOM 2314 C CA . ARG A 1 304 ? -6.472 52.523 36.719 1.00 74.31 304 ARG A CA 1
ATOM 2315 C C . ARG A 1 304 ? -6.973 51.807 35.467 1.00 74.31 304 ARG A C 1
ATOM 2317 O O . ARG A 1 304 ? -7.190 50.598 35.510 1.00 74.31 304 ARG A O 1
ATOM 2324 N N . ARG A 1 305 ? -7.060 52.507 34.331 1.00 73.81 305 ARG A N 1
ATOM 2325 C CA . ARG A 1 305 ? -7.490 51.923 33.050 1.00 73.81 305 ARG A CA 1
ATOM 2326 C C . ARG A 1 305 ? -6.519 50.847 32.554 1.00 73.81 305 ARG A C 1
ATOM 2328 O O . ARG A 1 305 ? -6.954 49.812 32.051 1.00 73.81 305 ARG A O 1
ATOM 2335 N N . LYS A 1 306 ? -5.212 51.043 32.754 1.00 76.94 306 LYS A N 1
ATOM 2336 C CA . LYS A 1 306 ? -4.174 50.060 32.411 1.00 76.94 306 LYS A CA 1
ATOM 2337 C C . LYS A 1 306 ? -4.221 48.822 33.308 1.00 76.94 306 LYS A C 1
ATOM 2339 O O . LYS A 1 306 ? -4.133 47.708 32.798 1.00 76.94 306 LYS A O 1
ATOM 2344 N N . GLN A 1 307 ? -4.408 48.997 34.616 1.00 74.69 307 GLN A N 1
ATOM 2345 C CA . GLN A 1 307 ? -4.542 47.877 35.553 1.00 74.69 307 GLN A CA 1
ATOM 2346 C C . GLN A 1 307 ? -5.803 47.051 35.276 1.00 74.69 307 GLN A C 1
ATOM 2348 O O . GLN A 1 307 ? -5.739 45.824 35.257 1.00 74.69 307 GLN A O 1
ATOM 2353 N N . GLU A 1 308 ? -6.927 47.705 34.979 1.00 76.19 308 GLU A N 1
ATOM 2354 C CA . GLU A 1 308 ? -8.175 47.011 34.659 1.00 76.19 308 GLU A CA 1
ATOM 2355 C C . GLU A 1 308 ? -8.091 46.265 33.315 1.00 76.19 308 GLU A C 1
ATOM 2357 O O . GLU A 1 308 ? -8.600 45.149 33.186 1.00 76.19 308 GLU A O 1
ATOM 2362 N N . ALA A 1 309 ? -7.400 46.834 32.321 1.00 73.69 309 ALA A N 1
ATOM 2363 C CA . ALA A 1 309 ? -7.132 46.161 31.051 1.00 73.69 309 ALA A CA 1
ATOM 2364 C C . ALA A 1 309 ? -6.218 44.938 31.230 1.00 73.69 309 ALA A C 1
ATOM 2366 O O . ALA A 1 309 ? -6.481 43.882 30.653 1.00 73.69 309 ALA A O 1
ATOM 2367 N N . GLU A 1 310 ? -5.185 45.043 32.068 1.00 75.25 310 GLU A N 1
ATOM 2368 C CA . GLU A 1 310 ? -4.274 43.935 32.361 1.00 75.25 310 GLU A CA 1
ATOM 2369 C C . GLU A 1 310 ? -4.971 42.817 33.155 1.00 75.25 310 GLU A C 1
ATOM 2371 O O . GLU A 1 310 ? -4.765 41.632 32.888 1.00 75.25 310 GLU A O 1
ATOM 2376 N N . GLU A 1 311 ? -5.859 43.165 34.087 1.00 73.88 311 GLU A N 1
ATOM 2377 C CA . GLU A 1 311 ? -6.665 42.192 34.826 1.00 73.88 311 GLU A CA 1
ATOM 2378 C C . GLU A 1 311 ? -7.708 41.511 33.925 1.00 73.88 311 GLU A C 1
ATOM 2380 O O . GLU A 1 311 ? -7.887 40.291 33.996 1.00 73.88 311 GLU A O 1
ATOM 2385 N N . LYS A 1 312 ? -8.354 42.260 33.018 1.00 75.19 312 LYS A N 1
ATOM 2386 C CA . LYS A 1 312 ? -9.259 41.696 32.002 1.00 75.19 312 LYS A CA 1
ATOM 2387 C C . LYS A 1 312 ? -8.515 40.782 31.032 1.00 75.19 312 LYS A C 1
ATOM 2389 O O . LYS A 1 312 ? -9.028 39.708 30.728 1.00 75.19 312 LYS A O 1
ATOM 2394 N N . ALA A 1 313 ? -7.297 41.132 30.620 1.00 72.38 313 ALA A N 1
ATOM 2395 C CA . ALA A 1 313 ? -6.454 40.272 29.789 1.00 72.38 313 ALA A CA 1
ATOM 2396 C C . ALA A 1 313 ? -6.043 38.986 30.527 1.00 72.38 313 ALA A C 1
ATOM 2398 O O . ALA A 1 313 ? -6.154 37.893 29.968 1.00 72.38 313 ALA A O 1
ATOM 2399 N N . LYS A 1 314 ? -5.668 39.077 31.811 1.00 72.75 314 LYS A N 1
ATOM 2400 C CA . LYS A 1 314 ? -5.375 37.902 32.654 1.00 72.75 314 LYS A CA 1
ATOM 2401 C C . LYS A 1 314 ? -6.604 37.001 32.815 1.00 72.75 314 LYS A C 1
ATOM 2403 O O . LYS A 1 314 ? -6.493 35.787 32.675 1.00 72.75 314 LYS A O 1
ATOM 2408 N N . LYS A 1 315 ? -7.792 37.580 33.015 1.00 70.50 315 LYS A N 1
ATOM 2409 C CA . LYS A 1 315 ? -9.069 36.844 33.074 1.00 70.50 315 LYS A CA 1
ATOM 2410 C C . LYS A 1 315 ? -9.477 36.254 31.717 1.00 70.50 315 LYS A C 1
ATOM 2412 O O . LYS A 1 315 ? -10.103 35.191 31.682 1.00 70.50 315 LYS A O 1
ATOM 2417 N N . ALA A 1 316 ? -9.145 36.901 30.602 1.00 69.75 316 ALA A N 1
ATOM 2418 C CA . ALA A 1 316 ? -9.408 36.392 29.255 1.00 69.75 316 ALA A CA 1
ATOM 2419 C C . ALA A 1 316 ? -8.501 35.199 28.914 1.00 69.75 316 ALA A C 1
ATOM 2421 O O . ALA A 1 316 ? -8.995 34.202 28.395 1.00 69.75 316 ALA A O 1
ATOM 2422 N N . ASN A 1 317 ? -7.224 35.257 29.306 1.00 72.50 317 ASN A N 1
ATOM 2423 C CA . ASN A 1 317 ? -6.229 34.210 29.050 1.00 72.50 317 ASN A CA 1
ATOM 2424 C C . ASN A 1 317 ? -6.303 33.018 30.034 1.00 72.50 317 ASN A C 1
ATOM 2426 O O . ASN A 1 317 ? -5.507 32.084 29.975 1.00 72.50 317 ASN A O 1
ATOM 2430 N N . MET A 1 318 ? -7.267 33.024 30.960 1.00 77.62 318 MET A N 1
ATOM 2431 C CA . MET A 1 318 ? -7.523 31.898 31.859 1.00 77.62 318 MET A CA 1
ATOM 2432 C C . MET A 1 318 ? -8.474 30.880 31.228 1.00 77.62 318 MET A C 1
ATOM 2434 O O . MET A 1 318 ? -9.593 31.212 30.817 1.00 77.62 318 MET A O 1
ATOM 2438 N N . SER A 1 319 ? -8.053 29.611 31.225 1.00 79.44 319 SER A N 1
ATOM 2439 C CA . SER A 1 319 ? -8.866 28.490 30.750 1.00 79.44 319 SER A CA 1
ATOM 2440 C C . SER A 1 319 ? -10.161 28.345 31.562 1.00 79.44 319 SER A C 1
ATOM 2442 O O . SER A 1 319 ? -10.242 28.712 32.740 1.00 79.44 319 SER A O 1
ATOM 2444 N N . ARG A 1 320 ? -11.203 27.776 30.941 1.00 77.06 320 ARG A N 1
ATOM 2445 C CA . ARG A 1 320 ? -12.506 27.526 31.590 1.00 77.06 320 ARG A CA 1
ATOM 2446 C C . ARG A 1 320 ? -12.376 26.734 32.900 1.00 77.06 320 ARG A C 1
ATOM 2448 O O . ARG A 1 320 ? -13.097 27.023 33.850 1.00 77.06 320 ARG A O 1
ATOM 2455 N N . GLY A 1 321 ? -11.428 25.796 32.971 1.00 78.81 321 GLY A N 1
ATOM 2456 C CA . GLY A 1 321 ? -11.158 25.013 34.181 1.00 78.81 321 GLY A CA 1
ATOM 2457 C C . GLY A 1 321 ? -10.665 25.870 35.349 1.00 78.81 321 GLY A C 1
ATOM 2458 O O . GLY A 1 321 ? -11.165 25.736 36.462 1.00 78.81 321 GLY A O 1
ATOM 2459 N N . VAL A 1 322 ? -9.762 26.820 35.090 1.00 77.75 322 VAL A N 1
ATOM 2460 C CA . VAL A 1 322 ? -9.233 27.729 36.122 1.00 77.75 322 VAL A CA 1
ATOM 2461 C C . VAL A 1 322 ? -10.320 28.682 36.632 1.00 77.75 322 VAL A C 1
ATOM 2463 O O . VAL A 1 322 ? -10.417 28.919 37.835 1.00 77.75 322 VAL A O 1
ATOM 2466 N N . LYS A 1 323 ? -11.202 29.162 35.744 1.00 78.31 323 LYS A N 1
ATOM 2467 C CA . LYS A 1 323 ? -12.359 29.996 36.124 1.00 78.31 323 LYS A CA 1
ATOM 2468 C C . LYS A 1 323 ? -13.347 29.258 37.025 1.00 78.31 323 LYS A C 1
ATOM 2470 O O . LYS A 1 323 ? -13.923 29.872 37.917 1.00 78.31 323 LYS A O 1
ATOM 2475 N N . ASN A 1 324 ? -13.546 27.962 36.799 1.00 79.38 324 ASN A N 1
ATOM 2476 C CA . ASN A 1 324 ? -14.411 27.145 37.646 1.00 79.38 324 ASN A CA 1
ATOM 2477 C C . ASN A 1 324 ? -13.755 26.840 38.999 1.00 79.38 324 ASN A C 1
ATOM 2479 O O . ASN A 1 324 ? -14.450 26.890 40.006 1.00 79.38 324 ASN A O 1
ATOM 2483 N N . LEU A 1 325 ? -12.432 26.627 39.047 1.00 74.06 325 LEU A N 1
ATOM 2484 C CA . LEU A 1 325 ? -11.697 26.464 40.310 1.00 74.06 325 LEU A CA 1
ATOM 2485 C C . LEU A 1 325 ? -11.730 27.728 41.181 1.00 74.06 325 LEU A C 1
ATOM 2487 O O . LEU A 1 325 ? -11.909 27.626 42.388 1.00 74.06 325 LEU A O 1
ATOM 2491 N N . MET A 1 326 ? -11.599 28.915 40.581 1.00 76.25 326 MET A N 1
ATOM 2492 C CA . MET A 1 326 ? -11.640 30.190 41.315 1.00 76.25 326 MET A CA 1
ATOM 2493 C C . MET A 1 326 ? -12.992 30.487 41.975 1.00 76.25 326 MET A C 1
ATOM 2495 O O . MET A 1 326 ? -13.048 31.280 42.908 1.00 76.25 326 MET A O 1
ATOM 2499 N N . LYS A 1 327 ? -14.081 29.881 41.489 1.00 79.88 327 LYS A N 1
ATOM 2500 C CA . LYS A 1 327 ? -15.424 30.038 42.068 1.00 79.88 327 LYS A CA 1
ATOM 2501 C C . LYS A 1 327 ? -15.667 29.134 43.277 1.00 79.88 327 LYS A C 1
ATOM 2503 O O . LYS A 1 327 ? -16.676 29.301 43.955 1.00 79.88 327 LYS A O 1
ATOM 2508 N N . VAL A 1 328 ? -14.791 28.163 43.529 1.00 79.56 328 VAL A N 1
ATOM 2509 C CA . VAL A 1 328 ? -14.923 27.260 44.673 1.00 79.56 328 VAL A CA 1
ATOM 2510 C C . VAL A 1 328 ? -14.520 28.013 45.940 1.00 79.56 328 VAL A C 1
ATOM 2512 O O . VAL A 1 328 ? -13.469 28.649 45.978 1.00 79.56 328 VAL A O 1
ATOM 2515 N N . ASN A 1 329 ? -15.347 27.952 46.987 1.00 77.06 329 ASN A N 1
ATOM 2516 C CA . ASN A 1 329 ? -15.029 28.587 48.261 1.00 77.06 329 ASN A CA 1
ATOM 2517 C C . ASN A 1 329 ? -13.890 27.824 48.961 1.00 77.06 329 ASN A C 1
ATOM 2519 O O . ASN A 1 329 ? -14.072 26.693 49.404 1.00 77.06 329 ASN A O 1
ATOM 2523 N N . THR A 1 330 ? -12.710 28.439 49.047 1.00 75.19 330 THR A N 1
ATOM 2524 C CA . THR A 1 330 ? -11.518 27.849 49.675 1.00 75.19 330 THR A CA 1
ATOM 2525 C C . THR A 1 330 ? -11.353 28.231 51.150 1.00 75.19 330 THR A C 1
ATOM 2527 O O . THR A 1 330 ? -10.312 27.932 51.740 1.00 75.19 330 THR A O 1
ATOM 2530 N N . SER A 1 331 ? -12.327 28.910 51.771 1.00 67.81 331 SER A N 1
ATOM 2531 C CA . SER A 1 331 ? -12.256 29.245 53.197 1.00 67.81 331 SER A CA 1
ATOM 2532 C C . SER A 1 331 ? -12.275 27.965 54.042 1.00 67.81 331 SER A C 1
ATOM 2534 O O . SER A 1 331 ? -13.257 27.228 54.018 1.00 67.81 331 SER A O 1
ATOM 2536 N N . GLY A 1 332 ? -11.192 27.689 54.774 1.00 76.12 332 GLY A N 1
ATOM 2537 C CA . GLY A 1 332 ? -11.062 26.511 55.645 1.00 76.12 332 GLY A CA 1
ATOM 2538 C C . GLY A 1 332 ? -10.193 25.373 55.094 1.00 76.12 332 GLY A C 1
ATOM 2539 O O . GLY A 1 332 ? -9.829 24.477 55.853 1.00 76.12 332 GLY A O 1
ATOM 2540 N N . MET A 1 333 ? -9.779 25.410 53.819 1.00 78.38 333 MET A N 1
ATOM 2541 C CA . MET A 1 333 ? -8.793 24.452 53.296 1.00 78.38 333 MET A CA 1
ATOM 2542 C C . MET A 1 333 ? -7.368 24.881 53.660 1.00 78.38 333 MET A C 1
ATOM 2544 O O . MET A 1 333 ? -6.930 25.993 53.357 1.00 78.38 333 MET A O 1
ATOM 2548 N N . LYS A 1 334 ? -6.617 23.976 54.295 1.00 76.00 334 LYS A N 1
ATOM 2549 C CA . LYS A 1 334 ? -5.205 24.181 54.634 1.00 76.00 334 LYS A CA 1
ATOM 2550 C C . LYS A 1 334 ? -4.380 24.286 53.348 1.00 76.00 334 LYS A C 1
ATOM 2552 O O . LYS A 1 334 ? -4.522 23.455 52.451 1.00 76.00 334 LYS A O 1
ATOM 2557 N N . LYS A 1 335 ? -3.535 25.316 53.231 1.00 82.81 335 LYS A N 1
ATOM 2558 C CA . LYS A 1 335 ? -2.719 25.512 52.025 1.00 82.81 335 LYS A CA 1
ATOM 2559 C C . LYS A 1 335 ? -1.729 24.357 51.904 1.00 82.81 335 LYS A C 1
ATOM 2561 O O . LYS A 1 335 ? -1.127 23.956 52.894 1.00 82.81 335 LYS A O 1
ATOM 2566 N N . MET A 1 336 ? -1.503 23.863 50.686 1.00 69.88 336 MET A N 1
ATOM 2567 C CA . MET A 1 336 ? -0.520 22.798 50.424 1.00 69.88 336 MET A CA 1
ATOM 2568 C C . MET A 1 336 ? 0.877 23.142 50.963 1.00 69.88 336 MET A C 1
ATOM 2570 O O . MET A 1 336 ? 1.590 22.267 51.436 1.00 69.88 336 MET A O 1
ATOM 2574 N N . SER A 1 337 ? 1.236 24.428 50.992 1.00 76.31 337 SER A N 1
ATOM 2575 C CA . SER A 1 337 ? 2.483 24.921 51.588 1.00 76.31 337 SER A CA 1
ATOM 2576 C C . SER A 1 337 ? 2.612 24.651 53.091 1.00 76.31 337 SER A C 1
ATOM 2578 O O . SER A 1 337 ? 3.726 24.569 53.596 1.00 76.31 337 SER A O 1
ATOM 2580 N N . ASP A 1 338 ? 1.504 24.501 53.817 1.00 76.62 338 ASP A N 1
ATOM 2581 C CA . ASP A 1 338 ? 1.526 24.208 55.253 1.00 76.62 338 ASP A CA 1
ATOM 2582 C C . ASP A 1 338 ? 1.796 22.729 55.554 1.00 76.62 338 ASP A C 1
ATOM 2584 O O . ASP A 1 338 ? 2.132 22.398 56.688 1.00 76.62 338 ASP A O 1
ATOM 2588 N N . PHE A 1 339 ? 1.693 21.845 54.555 1.00 75.25 339 PHE A N 1
ATOM 2589 C CA . PHE A 1 339 ? 2.028 20.422 54.688 1.00 75.25 339 PHE A CA 1
ATOM 2590 C C . PHE A 1 339 ? 3.520 20.134 54.478 1.00 75.25 339 PHE A C 1
ATOM 2592 O O . PHE A 1 339 ? 3.997 19.082 54.890 1.00 75.25 339 PHE A O 1
ATOM 2599 N N . PHE A 1 340 ? 4.264 21.069 53.878 1.00 79.56 340 PHE A N 1
ATOM 2600 C CA . PHE A 1 340 ? 5.698 20.917 53.593 1.00 79.56 340 PHE A CA 1
ATOM 2601 C C . PHE A 1 340 ? 6.601 21.741 54.514 1.00 79.56 340 PHE A C 1
ATOM 2603 O O . PHE A 1 340 ? 7.818 21.764 54.330 1.00 79.56 340 PHE A O 1
ATOM 2610 N N . LYS A 1 341 ? 6.039 22.413 55.524 1.00 78.12 341 LYS A N 1
ATOM 2611 C CA . LYS A 1 341 ? 6.855 23.056 56.555 1.00 78.12 341 LYS A CA 1
ATOM 2612 C C . LYS A 1 341 ? 7.501 21.963 57.405 1.00 78.12 341 LYS A C 1
ATOM 2614 O O . LYS A 1 341 ? 6.808 21.176 58.047 1.00 78.12 341 LYS A O 1
ATOM 2619 N N . LYS A 1 342 ? 8.835 21.906 57.370 1.00 68.00 342 LYS A N 1
ATOM 2620 C CA . LYS A 1 342 ? 9.648 20.997 58.184 1.00 68.00 342 LYS A CA 1
ATOM 2621 C C . LYS A 1 342 ? 9.284 21.214 59.654 1.00 68.00 342 LYS A C 1
ATOM 2623 O O . LYS A 1 342 ? 9.354 22.340 60.139 1.00 68.00 342 LYS A O 1
ATOM 2628 N N . LYS A 1 343 ? 8.834 20.149 60.320 1.00 62.66 343 LYS A N 1
ATOM 2629 C CA . LYS A 1 343 ? 8.491 20.167 61.745 1.00 62.66 343 LYS A CA 1
ATOM 2630 C C . LYS A 1 343 ? 9.751 20.574 62.520 1.00 62.66 343 LYS A C 1
ATOM 2632 O O . LYS A 1 343 ? 10.783 19.927 62.334 1.00 62.66 343 LYS A O 1
ATOM 2637 N N . ALA A 1 344 ? 9.674 21.685 63.254 1.00 48.41 344 ALA A N 1
ATOM 2638 C CA . ALA A 1 344 ? 10.721 22.115 64.177 1.00 48.41 344 ALA A CA 1
ATOM 2639 C C . ALA A 1 344 ? 10.805 21.149 65.360 1.00 48.41 344 ALA A C 1
ATOM 2641 O O . ALA A 1 344 ? 9.725 20.648 65.768 1.00 48.41 344 ALA A O 1
#

Organism: NCBI:txid1854472

Solvent-accessible surface area (backbone atoms only — not comparable to full-atom values): 22603 Å² total; per-residue (Å²): 134,85,90,88,84,89,86,84,86,85,90,85,87,90,83,90,82,90,82,85,84,80,83,80,76,82,82,74,92,58,94,68,82,76,79,81,79,65,98,75,66,85,79,50,71,48,71,56,91,64,60,51,93,78,41,42,81,39,57,41,47,34,71,90,74,74,42,81,36,62,29,42,41,17,60,84,63,43,40,18,38,60,48,75,50,59,72,59,87,92,54,84,53,61,40,81,46,70,53,86,71,82,66,90,86,60,81,96,62,78,58,68,45,79,33,71,68,52,54,36,34,34,48,41,85,44,68,65,57,56,61,45,52,63,22,73,56,60,75,77,68,70,91,76,76,92,77,83,88,84,77,96,67,93,72,68,99,80,55,80,73,73,77,63,67,70,38,43,65,64,59,39,53,72,57,35,79,48,96,68,45,43,65,60,53,48,40,72,73,30,64,57,43,33,51,53,52,53,53,48,45,50,61,28,22,49,66,47,80,61,85,98,45,62,24,38,28,87,29,69,69,39,37,51,51,52,51,49,52,49,55,46,49,61,22,53,77,80,74,73,45,60,52,66,79,52,33,45,64,70,45,51,56,69,66,48,76,77,82,74,78,78,74,79,77,87,77,82,92,79,92,80,91,76,91,81,87,81,80,87,83,81,89,83,81,83,86,83,80,89,78,90,88,57,72,70,58,54,51,50,51,50,51,51,52,49,50,52,50,51,51,50,49,54,61,66,75,46,54,73,68,58,58,56,57,71,70,54,85,62,84,89,64,80,56,75,71,71,76,69,57,77,84,127

Foldseek 3Di:
DDDDDDDDDDDDDDDDDDDDDDPDDDDDPDPDDDDDDDPDDDAAEDEDPPADPPKDWDWFQDLPPRDTATWIAGLGPGIWGKDKDADPPVDFDKDWDWDPDPPPPDDDDTDTDIGRGRIYIYGHDDQCLSRLVVLLCLVLPPPPDDDDDDDDDPDDPPCSQVPWDFAFPVSSLVSRPTVPCPVVVCLVVRVSNVVSVVVSQVQQFPWDDDPPTITTHGDNVSNVVVVVVVVQCCCVVPDNHHDPVCCVVPPVVVPPPPPPPPPPPPDDDDDDDDDDDDDDDDDDDDDDDDDDDDPPPVVVVVVVVVVVVVVVVVVVPDDPVVVVVVPDDCPPPDDPVVVPPDDD